Protein AF-A0A8J7X5K7-F1 (afdb_monomer_lite)

Foldseek 3Di:
DELVVLLVQDPQLLQCQLVGSTPSLVLLCVLVVNDQPVSDPCLVVVNPDHSVRSVVVSVPYFFDWQDDDPAWPKDQFPVDGQFIKIWGALDPDIDRHFFFQLCLVVQVVLQDPPKDGDSRQQWIWGCDPNWTWIAGSSRTIMIHRHNDPVSVVLVSVLVSLSRQQGGQFPSRDGLLRCLLDPDDTPVDPDPQQDPVNLVVVVPPPPLVQLLVCLVPVPDDPCLSVQSSVLSVCSNPPVGSSLSNSLSVLSVSLSVLVVVLVVVVPDDDPVVSVVLSVLLSVCLVDQLVVSVVVVVVVLVPDDDPSSSSSSSNSVSSNSNSSSSVSSVD

Radius of gyration: 21.06 Å; chains: 1; bounding box: 56×43×62 Å

Sequence (328 aa):
MDLCSAYQAMPQKDCGICGYQSCSTFLRNVIFNREPLEKCHWLKSGYSLDIASMQTLIQTIQPLPTKVKPTSLIEPCSTESGMVMAELYLAHREVEYGWLDPLVCDILPAWTEPVRCSKQLGIARIDFQQKEILLSVSGKTIIRHAESEEDITRTRELLSRIVEGAVICTCLSTRMECISEASSCQDSNPPAVTSEEKSCLDHLNLAGHICSFWDQPSHDFGSFSLKKQAMNFIVSHKGGLVLLSLAQHLSLLEAAVKDLCEHTSLREVSLKKEIADFIATALTRNADAAYHDLCSFLLQEQPSFYRELYSVIFRIQKISTLRERCRG

pLDDT: mean 83.5, std 11.07, range [46.78, 97.38]

Structure (mmCIF, N/CA/C/O backbone):
data_AF-A0A8J7X5K7-F1
#
_entry.id   AF-A0A8J7X5K7-F1
#
loop_
_atom_site.group_PDB
_atom_site.id
_atom_site.type_symbol
_atom_site.label_atom_id
_atom_site.label_alt_id
_atom_site.label_comp_id
_atom_site.label_asym_id
_atom_site.label_entity_id
_atom_site.label_seq_id
_atom_site.pdbx_PDB_ins_code
_atom_site.Cartn_x
_atom_site.Cartn_y
_atom_site.Cartn_z
_atom_site.occupancy
_atom_site.B_iso_or_equiv
_atom_site.auth_seq_id
_atom_site.auth_comp_id
_atom_site.auth_asym_id
_atom_site.auth_atom_id
_atom_site.pdbx_PDB_model_num
ATOM 1 N N . MET A 1 1 ? -10.175 -18.457 -5.221 1.00 66.75 1 MET A N 1
ATOM 2 C CA . MET A 1 1 ? -8.788 -18.109 -4.845 1.00 66.75 1 MET A CA 1
ATOM 3 C C . MET A 1 1 ? -8.779 -16.697 -4.274 1.00 66.75 1 MET A C 1
ATOM 5 O O . MET A 1 1 ? -9.690 -15.948 -4.610 1.00 66.75 1 MET A O 1
ATOM 9 N N . ASP A 1 2 ? -7.846 -16.345 -3.385 1.00 78.56 2 ASP A N 1
ATOM 10 C CA . ASP A 1 2 ? -7.778 -14.988 -2.821 1.00 78.56 2 ASP A CA 1
ATOM 11 C C . ASP A 1 2 ? -6.938 -14.027 -3.688 1.00 78.56 2 ASP A C 1
ATOM 13 O O . ASP A 1 2 ? -6.144 -14.440 -4.538 1.00 78.56 2 ASP A O 1
ATOM 17 N N . LEU A 1 3 ? -7.138 -12.721 -3.480 1.00 82.50 3 LEU A N 1
ATOM 18 C CA . LEU A 1 3 ? -6.415 -11.650 -4.175 1.00 82.50 3 LEU A CA 1
ATOM 19 C C . LEU A 1 3 ? -4.896 -11.724 -3.934 1.00 82.50 3 LEU A C 1
ATOM 21 O O . LEU A 1 3 ? -4.113 -11.369 -4.813 1.00 82.50 3 LEU A O 1
ATOM 25 N N . CYS A 1 4 ? -4.471 -12.199 -2.762 1.00 82.44 4 CYS A N 1
ATOM 26 C CA . CYS A 1 4 ? -3.059 -12.316 -2.408 1.00 82.44 4 CYS A CA 1
ATOM 27 C C . CYS A 1 4 ? -2.332 -13.369 -3.238 1.00 82.44 4 CYS A C 1
ATOM 29 O O . CYS A 1 4 ? -1.215 -13.115 -3.672 1.00 82.44 4 CYS A O 1
ATOM 31 N N . SER A 1 5 ? -2.968 -14.505 -3.508 1.00 84.75 5 SER A N 1
ATOM 32 C CA . SER A 1 5 ? -2.422 -15.563 -4.361 1.00 84.75 5 SER A CA 1
ATOM 33 C C . SER A 1 5 ? -2.215 -15.050 -5.788 1.00 84.75 5 SER A C 1
ATOM 35 O O . SER A 1 5 ? -1.178 -15.288 -6.403 1.00 84.75 5 SER A O 1
ATOM 37 N N . ALA A 1 6 ? -3.170 -14.267 -6.295 1.00 87.50 6 ALA A N 1
ATOM 38 C CA . ALA A 1 6 ? -3.039 -13.629 -7.598 1.00 87.50 6 ALA A CA 1
ATOM 39 C C . ALA A 1 6 ? -1.957 -12.543 -7.614 1.00 87.50 6 ALA A C 1
ATOM 41 O O . ALA A 1 6 ? -1.200 -12.436 -8.573 1.00 87.50 6 ALA A O 1
ATOM 42 N N . TYR A 1 7 ? -1.812 -11.778 -6.534 1.00 88.69 7 TYR A N 1
ATOM 43 C CA . TYR A 1 7 ? -0.697 -10.845 -6.398 1.00 88.69 7 TYR A CA 1
ATOM 44 C C . TYR A 1 7 ? 0.659 -11.564 -6.327 1.00 88.69 7 TYR A C 1
ATOM 46 O O . TYR A 1 7 ? 1.616 -11.109 -6.941 1.00 88.69 7 TYR A O 1
ATOM 54 N N . GLN A 1 8 ? 0.746 -12.714 -5.656 1.00 88.50 8 GLN A N 1
ATOM 55 C CA . GLN A 1 8 ? 1.970 -13.520 -5.617 1.00 88.50 8 GLN A CA 1
ATOM 56 C C . GLN A 1 8 ? 2.368 -14.056 -6.999 1.00 88.50 8 GLN A C 1
ATOM 58 O O . GLN A 1 8 ? 3.555 -14.198 -7.283 1.00 88.50 8 GLN A O 1
ATOM 63 N N . ALA A 1 9 ? 1.384 -14.309 -7.866 1.00 90.12 9 ALA A N 1
ATOM 64 C CA . ALA A 1 9 ? 1.598 -14.670 -9.264 1.00 90.12 9 ALA A CA 1
ATOM 65 C C . ALA A 1 9 ? 2.061 -13.489 -10.138 1.00 90.12 9 ALA A C 1
ATOM 67 O O . ALA A 1 9 ? 2.642 -13.707 -11.202 1.00 90.12 9 ALA A O 1
ATOM 68 N N . MET A 1 10 ? 1.834 -12.243 -9.705 1.00 92.00 10 MET A N 1
ATOM 69 C CA . MET A 1 10 ? 2.349 -11.068 -10.402 1.00 92.00 10 MET A CA 1
ATOM 70 C C . MET A 1 10 ? 3.878 -10.973 -10.271 1.00 92.00 10 MET A C 1
ATOM 72 O O . MET A 1 10 ? 4.463 -11.505 -9.329 1.00 92.00 10 MET A O 1
ATOM 76 N N . PRO A 1 11 ? 4.543 -10.207 -11.155 1.00 91.00 11 PRO A N 1
ATOM 77 C CA . PRO A 1 11 ? 5.985 -9.985 -11.075 1.00 91.00 11 PRO A CA 1
ATOM 78 C C . PRO A 1 11 ? 6.486 -9.358 -9.772 1.00 91.00 11 PRO A C 1
ATOM 80 O O . PRO A 1 11 ? 7.668 -9.474 -9.480 1.00 91.00 11 PRO A O 1
ATOM 83 N N . GLN A 1 12 ? 5.615 -8.669 -9.021 1.00 91.62 12 GLN A N 1
ATOM 84 C CA . GLN A 1 12 ? 5.954 -7.976 -7.766 1.00 91.62 12 GLN A CA 1
ATOM 85 C C . GLN A 1 12 ? 7.118 -6.978 -7.907 1.00 91.62 12 GLN A C 1
ATOM 87 O O . GLN A 1 12 ? 7.826 -6.678 -6.955 1.00 91.62 12 GLN A O 1
ATOM 92 N N . LYS A 1 13 ? 7.304 -6.444 -9.118 1.00 89.56 13 LYS A N 1
ATOM 93 C CA . LYS A 1 13 ? 8.357 -5.471 -9.434 1.00 89.56 13 LYS A CA 1
ATOM 94 C C . LYS A 1 13 ? 7.963 -4.036 -9.118 1.00 89.56 13 LYS A C 1
ATOM 96 O O . LYS A 1 13 ? 8.824 -3.171 -9.050 1.00 89.56 13 LYS A O 1
ATOM 101 N N . ASP A 1 14 ? 6.656 -3.768 -9.050 1.00 91.62 14 ASP A N 1
ATOM 102 C CA . ASP A 1 14 ? 6.083 -2.433 -8.870 1.00 91.62 14 ASP A CA 1
ATOM 103 C C . ASP A 1 14 ? 6.760 -1.367 -9.769 1.00 91.62 14 ASP A C 1
ATOM 105 O O . ASP A 1 14 ? 7.011 -0.237 -9.381 1.00 91.62 14 ASP A O 1
ATOM 109 N N . CYS A 1 15 ? 7.102 -1.724 -11.007 1.00 89.81 15 CYS A N 1
ATOM 110 C CA . CYS A 1 15 ? 8.009 -0.922 -11.838 1.00 89.81 15 CYS A CA 1
ATOM 111 C C . CYS A 1 15 ? 7.404 0.353 -12.451 1.00 89.81 15 CYS A C 1
ATOM 113 O O . CYS A 1 15 ? 8.117 1.106 -13.100 1.00 89.81 15 CYS A O 1
ATOM 115 N N . GLY A 1 16 ? 6.092 0.584 -12.355 1.00 89.19 16 GLY A N 1
ATOM 116 C CA . GLY A 1 16 ? 5.458 1.754 -12.978 1.00 89.19 16 GLY A CA 1
ATOM 117 C C . GLY A 1 16 ? 5.245 1.682 -14.497 1.00 89.19 16 GLY A C 1
ATOM 118 O O . GLY A 1 16 ? 4.504 2.502 -15.032 1.00 89.19 16 GLY A O 1
ATOM 119 N N . ILE A 1 17 ? 5.838 0.713 -15.212 1.00 88.56 17 ILE A N 1
ATOM 120 C CA . ILE A 1 17 ? 5.819 0.645 -16.695 1.00 88.56 17 ILE A CA 1
ATOM 121 C C . ILE A 1 17 ? 4.392 0.567 -17.257 1.00 88.56 17 ILE A C 1
ATOM 123 O O . ILE A 1 17 ? 4.086 1.143 -18.295 1.00 88.56 17 ILE A O 1
ATOM 127 N N . CYS A 1 18 ? 3.493 -0.133 -16.564 1.00 89.88 18 CYS A N 1
ATOM 128 C CA . CYS A 1 18 ? 2.091 -0.265 -16.973 1.00 89.88 18 CYS A CA 1
ATOM 129 C C . CYS A 1 18 ? 1.222 0.958 -16.618 1.00 89.88 18 CYS A C 1
ATOM 131 O O . CYS A 1 18 ? 0.007 0.910 -16.802 1.00 89.88 18 CYS A O 1
ATOM 133 N N . GLY A 1 19 ? 1.821 2.038 -16.103 1.00 89.50 19 GLY A N 1
ATOM 134 C CA . GLY A 1 19 ? 1.124 3.246 -15.659 1.00 89.50 19 GLY A CA 1
ATOM 135 C C . GLY A 1 19 ? 0.600 3.192 -14.221 1.00 89.50 19 GLY A C 1
ATOM 136 O O . GLY A 1 19 ? -0.021 4.150 -13.778 1.00 89.50 19 GLY A O 1
ATOM 137 N N . TYR A 1 20 ? 0.861 2.110 -13.482 1.00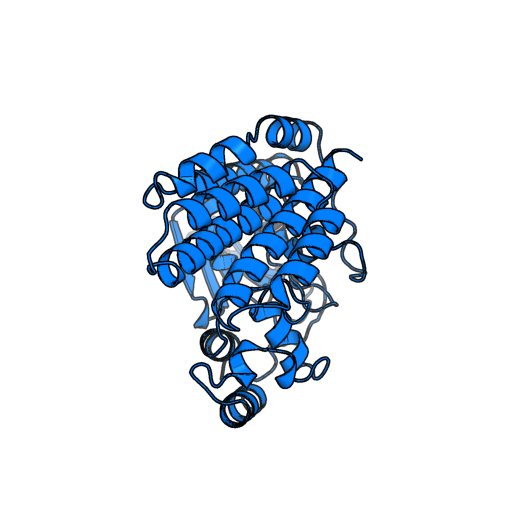 92.56 20 TYR A N 1
ATOM 138 C CA . TYR A 1 20 ? 0.426 1.930 -12.093 1.00 92.56 20 TYR A CA 1
ATOM 139 C C . TYR A 1 20 ? 1.606 1.833 -11.136 1.00 92.56 20 TYR A C 1
ATOM 141 O O . TYR A 1 20 ? 2.607 1.186 -11.441 1.00 92.56 20 TYR A O 1
ATOM 149 N N . GLN A 1 21 ? 1.465 2.421 -9.948 1.00 91.06 21 GLN A N 1
ATOM 150 C CA . GLN A 1 21 ? 2.528 2.448 -8.938 1.00 91.06 21 GLN A CA 1
ATOM 151 C C . GLN A 1 21 ? 2.887 1.099 -8.333 1.00 91.06 21 GLN A C 1
ATOM 153 O O . GLN A 1 21 ? 4.005 0.947 -7.844 1.00 91.06 21 GLN A O 1
ATOM 158 N N . SER A 1 22 ? 1.963 0.148 -8.352 1.00 92.50 22 SER A N 1
ATOM 159 C CA . SER A 1 22 ? 2.180 -1.194 -7.834 1.00 92.50 22 SER A CA 1
ATOM 160 C C . SER A 1 22 ? 1.490 -2.235 -8.703 1.00 92.50 22 SER A C 1
ATOM 162 O O . SER A 1 22 ? 0.481 -1.983 -9.376 1.00 92.50 22 SER A O 1
ATOM 164 N N . CYS A 1 23 ? 2.033 -3.446 -8.666 1.00 93.50 23 CYS A N 1
ATOM 165 C CA . CYS A 1 23 ? 1.433 -4.625 -9.257 1.00 93.50 23 CYS A CA 1
ATOM 166 C C . CYS A 1 23 ? 0.085 -4.954 -8.602 1.00 93.50 23 CYS A C 1
ATOM 168 O O . CYS A 1 23 ? -0.778 -5.487 -9.295 1.00 93.50 23 CYS A O 1
ATOM 170 N N . SER A 1 24 ? -0.132 -4.622 -7.320 1.00 92.56 24 SER A N 1
ATOM 171 C CA . SER A 1 24 ? -1.415 -4.854 -6.640 1.00 92.56 24 SER A CA 1
ATOM 172 C C . SER A 1 24 ? -2.505 -3.936 -7.192 1.00 92.56 24 SER A C 1
ATOM 174 O O . SER A 1 24 ? -3.595 -4.406 -7.522 1.00 92.56 24 SER A O 1
ATOM 176 N N . THR A 1 25 ? -2.201 -2.653 -7.391 1.00 94.12 25 THR A N 1
ATOM 177 C CA . THR A 1 25 ? -3.121 -1.696 -8.015 1.00 94.12 25 THR A CA 1
ATOM 178 C C . THR A 1 25 ? -3.411 -2.048 -9.471 1.00 94.12 25 THR A C 1
ATOM 180 O O . THR A 1 25 ? -4.576 -2.032 -9.879 1.00 94.12 25 THR A O 1
ATOM 183 N N . PHE A 1 26 ? -2.396 -2.421 -10.254 1.00 94.94 26 PHE A N 1
ATOM 184 C CA . PHE A 1 26 ? -2.627 -2.891 -11.622 1.00 94.94 26 PHE A CA 1
ATOM 185 C C . PHE A 1 26 ? -3.505 -4.150 -11.643 1.00 94.94 26 PHE A C 1
ATOM 187 O O . PHE A 1 26 ? -4.498 -4.185 -12.365 1.00 94.94 26 PHE A O 1
ATOM 194 N N . LEU A 1 27 ? -3.206 -5.149 -10.805 1.00 94.06 27 LEU A N 1
ATOM 195 C CA . LEU A 1 27 ? -3.987 -6.383 -10.715 1.00 94.06 27 LEU A CA 1
ATOM 196 C C . LEU A 1 27 ? -5.454 -6.107 -10.367 1.00 94.06 27 LEU A C 1
ATOM 198 O O . LEU A 1 27 ? -6.339 -6.677 -10.999 1.00 94.06 27 LEU A O 1
ATOM 202 N N . ARG A 1 28 ? -5.731 -5.203 -9.418 1.00 93.56 28 ARG A N 1
ATOM 203 C CA . ARG A 1 28 ? -7.108 -4.770 -9.133 1.00 93.56 28 ARG A CA 1
ATOM 204 C C . ARG A 1 28 ? -7.775 -4.197 -10.381 1.00 93.56 28 ARG A C 1
ATOM 206 O O . ARG A 1 28 ? -8.886 -4.598 -10.706 1.00 93.56 28 ARG A O 1
ATOM 213 N N . ASN A 1 29 ? -7.104 -3.311 -11.114 1.00 94.50 29 ASN A N 1
ATOM 214 C CA . ASN A 1 29 ? -7.664 -2.757 -12.350 1.00 94.50 29 ASN A CA 1
ATOM 215 C C . ASN A 1 29 ? -7.961 -3.842 -13.400 1.00 94.50 29 ASN A C 1
ATOM 217 O O . ASN A 1 29 ? -8.988 -3.751 -14.069 1.00 94.50 29 ASN A O 1
ATOM 221 N N . VAL A 1 30 ? -7.144 -4.895 -13.493 1.00 94.69 30 VAL A N 1
ATOM 222 C CA . VAL A 1 30 ? -7.430 -6.046 -14.367 1.00 94.69 30 VAL A CA 1
ATOM 223 C C . VAL A 1 30 ? -8.635 -6.854 -13.870 1.00 94.69 30 VAL A C 1
ATOM 225 O O . VAL A 1 30 ? -9.531 -7.144 -14.655 1.00 94.69 30 VAL A O 1
ATOM 228 N N . ILE A 1 31 ? -8.705 -7.179 -12.573 1.00 93.31 31 ILE A N 1
ATOM 229 C CA . ILE A 1 31 ? -9.818 -7.948 -11.976 1.00 93.31 31 ILE A CA 1
ATOM 230 C C . ILE A 1 31 ? -11.167 -7.259 -12.217 1.00 93.31 31 ILE A C 1
ATOM 232 O O . ILE A 1 31 ? -12.158 -7.919 -12.518 1.00 93.31 31 ILE A O 1
ATOM 236 N N . PHE A 1 32 ? -11.199 -5.928 -12.132 1.00 91.81 32 PHE A N 1
ATOM 237 C CA . PHE A 1 32 ? -12.400 -5.126 -12.382 1.00 91.81 32 PHE A CA 1
ATOM 238 C C . PHE A 1 32 ? -12.573 -4.714 -13.852 1.00 91.81 32 PHE A C 1
ATOM 240 O O . PHE A 1 32 ? -13.330 -3.787 -14.136 1.00 91.81 32 PHE A O 1
ATOM 247 N N . ASN A 1 33 ? -11.888 -5.386 -14.785 1.00 93.69 33 ASN A N 1
ATOM 248 C CA . ASN A 1 33 ? -11.983 -5.170 -16.233 1.00 93.69 33 ASN A CA 1
ATOM 249 C C . ASN A 1 33 ? -11.755 -3.708 -16.673 1.00 93.69 33 ASN A C 1
ATOM 251 O O . ASN A 1 33 ? -12.320 -3.261 -17.670 1.00 93.69 33 ASN A O 1
ATOM 255 N N . ARG A 1 34 ? -10.942 -2.945 -15.931 1.00 93.81 34 ARG A N 1
ATOM 256 C CA . ARG A 1 34 ? -10.556 -1.568 -16.291 1.00 93.81 34 ARG A CA 1
ATOM 257 C C . ARG A 1 34 ? -9.334 -1.528 -17.197 1.00 93.81 34 ARG A C 1
ATOM 259 O O . ARG A 1 34 ? -9.150 -0.558 -17.921 1.00 93.81 34 ARG A O 1
ATOM 266 N N . GLU A 1 35 ? -8.509 -2.570 -17.159 1.00 95.25 35 GLU A N 1
ATOM 267 C CA . GLU A 1 35 ? -7.291 -2.672 -17.955 1.00 95.25 35 GLU A CA 1
ATOM 268 C C . GLU A 1 35 ? -7.039 -4.103 -18.438 1.00 95.25 35 GLU A C 1
ATOM 270 O O . GLU A 1 35 ? -7.344 -5.058 -17.718 1.00 95.25 35 GLU A O 1
ATOM 275 N N . PRO A 1 36 ? -6.425 -4.270 -19.620 1.00 95.62 36 PRO A N 1
ATOM 276 C CA . PRO A 1 36 ? -5.982 -5.567 -20.106 1.00 95.62 36 PRO A CA 1
ATOM 277 C C . PRO A 1 36 ? -4.699 -6.023 -19.393 1.00 95.62 36 PRO A C 1
ATOM 279 O O . PRO A 1 36 ? -3.783 -5.229 -19.143 1.00 95.62 36 PRO A O 1
ATOM 282 N N . LEU A 1 37 ? -4.586 -7.327 -19.122 1.00 94.44 37 LEU A N 1
ATOM 283 C CA . LEU A 1 37 ? -3.405 -7.924 -18.482 1.00 94.44 37 LEU A CA 1
ATOM 284 C C . LEU A 1 37 ? -2.133 -7.730 -19.333 1.00 94.44 37 LEU A C 1
ATOM 286 O O . LEU A 1 37 ? -1.028 -7.559 -18.813 1.00 94.44 37 LEU A O 1
ATOM 290 N N . GLU A 1 38 ? -2.312 -7.657 -20.650 1.00 92.94 38 GLU A N 1
ATOM 291 C CA . GLU A 1 38 ? -1.314 -7.384 -21.681 1.00 92.94 38 GLU A CA 1
ATOM 292 C C . GLU A 1 38 ? -0.590 -6.046 -21.467 1.00 92.94 38 GLU A C 1
ATOM 294 O O . GLU A 1 38 ? 0.495 -5.837 -22.014 1.00 92.94 38 GLU A O 1
ATOM 299 N N . LYS A 1 39 ? -1.141 -5.111 -20.686 1.00 92.75 39 LYS A N 1
ATOM 300 C CA . LYS A 1 39 ? -0.446 -3.858 -20.359 1.00 92.75 39 LYS A CA 1
ATOM 301 C C . LYS A 1 39 ? 0.809 -4.099 -19.509 1.00 92.75 39 LYS A C 1
ATOM 303 O O . LYS A 1 39 ? 1.730 -3.284 -19.530 1.00 92.75 39 LYS A O 1
ATOM 308 N N . CYS A 1 40 ? 0.897 -5.230 -18.802 1.00 91.56 40 CYS A N 1
ATOM 309 C CA . CYS A 1 40 ? 2.099 -5.608 -18.069 1.00 91.56 40 CYS A CA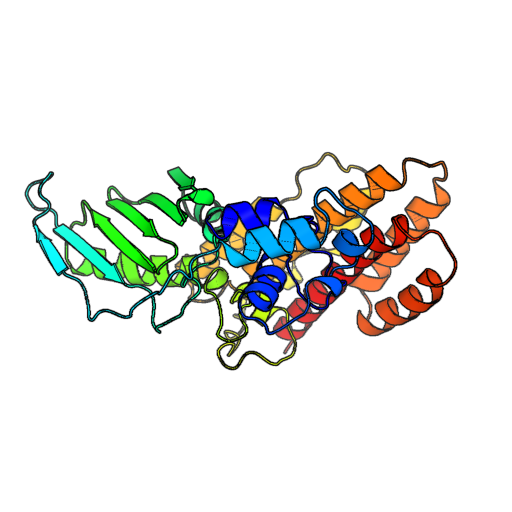 1
ATOM 310 C C . CYS A 1 40 ? 3.185 -6.152 -19.007 1.00 91.56 40 CYS A C 1
ATOM 312 O O . CYS A 1 40 ? 3.079 -7.250 -19.557 1.00 91.56 40 CYS A O 1
ATOM 314 N N . HIS A 1 41 ? 4.281 -5.405 -19.135 1.00 87.94 41 HIS A N 1
ATOM 315 C CA . HIS A 1 41 ? 5.412 -5.800 -19.975 1.00 87.94 41 HIS A CA 1
ATOM 316 C C . HIS A 1 41 ? 6.096 -7.099 -19.501 1.00 87.94 41 HIS A C 1
ATOM 318 O O . HIS A 1 41 ? 6.518 -7.915 -20.318 1.00 87.94 41 HIS A O 1
ATOM 324 N N . TRP A 1 42 ? 6.159 -7.331 -18.187 1.00 87.75 42 TRP A N 1
ATOM 325 C CA . TRP A 1 42 ? 6.773 -8.530 -17.609 1.00 87.75 42 TRP A CA 1
ATOM 326 C C . TRP A 1 42 ? 6.016 -9.814 -17.972 1.00 87.75 42 TRP A C 1
ATOM 328 O O . TRP A 1 42 ? 6.639 -10.785 -18.402 1.00 87.75 42 TRP A O 1
ATOM 338 N N . LEU A 1 43 ? 4.682 -9.798 -17.894 1.00 88.06 43 LEU A N 1
ATOM 339 C CA . LEU A 1 43 ? 3.853 -10.949 -18.267 1.00 88.06 43 LEU A CA 1
ATOM 340 C C . LEU A 1 43 ? 3.936 -11.243 -19.770 1.00 88.06 43 LEU A C 1
ATOM 342 O O . LEU A 1 43 ? 4.076 -12.397 -20.165 1.00 88.06 43 LEU A O 1
ATOM 346 N N . LYS A 1 44 ? 3.965 -10.201 -20.616 1.00 83.38 44 LYS A N 1
ATOM 347 C CA . LYS A 1 44 ? 4.203 -10.351 -22.064 1.00 83.38 44 LYS A CA 1
ATOM 348 C C . LYS A 1 44 ? 5.531 -11.033 -22.389 1.00 83.38 44 LYS A C 1
ATOM 350 O O . LYS A 1 44 ? 5.616 -11.753 -23.376 1.00 83.38 44 LYS A O 1
ATOM 355 N N . SER A 1 45 ? 6.560 -10.803 -21.576 1.00 79.12 45 SER A N 1
ATOM 356 C CA . SER A 1 45 ? 7.880 -11.406 -21.775 1.00 79.12 45 SER A CA 1
ATOM 357 C C . SER A 1 45 ? 8.015 -12.843 -21.255 1.00 79.12 45 SER A C 1
ATOM 359 O O . SER A 1 45 ? 9.117 -13.380 -21.297 1.00 79.12 45 SER A O 1
ATOM 361 N N . GLY A 1 46 ? 6.929 -13.463 -20.771 1.00 74.81 46 GLY A N 1
ATOM 362 C CA . GLY A 1 46 ? 6.940 -14.843 -20.271 1.00 74.81 46 GLY A CA 1
ATOM 363 C C . GLY A 1 46 ? 7.440 -14.989 -18.830 1.00 74.81 46 GLY A C 1
ATOM 364 O O . GLY A 1 46 ? 8.033 -16.007 -18.486 1.00 74.81 46 GLY A O 1
ATOM 365 N N . TYR A 1 47 ? 7.242 -13.973 -17.985 1.00 74.25 47 TYR A N 1
ATOM 366 C CA . TYR A 1 47 ? 7.605 -14.049 -16.568 1.00 74.25 47 TYR A CA 1
ATOM 367 C C . TYR A 1 47 ? 6.685 -15.014 -15.804 1.00 74.25 47 TYR A C 1
ATOM 369 O O . TYR A 1 47 ? 5.495 -14.739 -15.738 1.00 74.25 47 TYR A O 1
ATOM 377 N N . SER A 1 48 ? 7.264 -16.073 -15.213 1.00 73.31 48 SER A N 1
ATOM 378 C CA . SER A 1 48 ? 6.697 -17.101 -14.303 1.00 73.31 48 SER A CA 1
ATOM 379 C C . SER A 1 48 ? 5.391 -17.801 -14.722 1.00 73.31 48 SER A C 1
ATOM 381 O O . SER A 1 48 ? 5.357 -19.028 -14.780 1.00 73.31 48 SER A O 1
ATOM 383 N N . LEU A 1 49 ? 4.332 -17.047 -15.001 1.00 80.75 49 LEU A N 1
ATOM 384 C CA . LEU A 1 49 ? 3.020 -17.485 -15.462 1.00 80.75 49 LEU A CA 1
ATOM 385 C C . LEU A 1 49 ? 2.671 -16.731 -16.743 1.00 80.75 49 LEU A C 1
ATOM 387 O O . LEU A 1 49 ? 2.757 -15.504 -16.811 1.00 80.75 49 LEU A O 1
ATOM 391 N N . ASP A 1 50 ? 2.245 -17.465 -17.767 1.00 83.50 50 ASP A N 1
ATOM 392 C CA . ASP A 1 50 ? 1.740 -16.830 -18.975 1.00 83.50 50 ASP A CA 1
ATOM 393 C C . ASP A 1 50 ? 0.404 -16.102 -18.722 1.00 83.50 50 ASP A C 1
ATOM 395 O O . ASP A 1 50 ? -0.284 -16.280 -17.710 1.00 83.50 50 ASP A O 1
ATOM 399 N N . ILE A 1 51 ? 0.038 -15.243 -19.674 1.00 88.06 51 ILE A N 1
ATOM 400 C CA . ILE A 1 51 ? -1.185 -14.433 -19.616 1.00 88.06 51 ILE A CA 1
ATOM 401 C C . ILE A 1 51 ? -2.434 -15.316 -19.468 1.00 88.06 51 ILE A C 1
ATOM 403 O O . ILE A 1 51 ? -3.338 -14.953 -18.718 1.00 88.06 51 ILE A O 1
ATOM 407 N N . ALA A 1 52 ? -2.477 -16.481 -20.122 1.00 88.50 52 ALA A N 1
ATOM 408 C CA . ALA A 1 52 ? -3.627 -17.386 -20.084 1.00 88.50 52 ALA A CA 1
ATOM 409 C C . ALA A 1 52 ? -3.832 -18.012 -18.692 1.00 88.50 52 ALA A C 1
ATOM 411 O O . ALA A 1 52 ? -4.953 -18.057 -18.171 1.00 88.50 52 ALA A O 1
ATOM 412 N N . SER A 1 53 ? -2.744 -18.443 -18.053 1.00 90.19 53 SER A N 1
ATOM 413 C CA . SER A 1 53 ? -2.760 -18.983 -16.692 1.00 90.19 53 SER A CA 1
ATOM 414 C C . SER A 1 53 ? -3.199 -17.916 -15.696 1.00 90.19 53 SER A C 1
ATOM 416 O O . SER A 1 53 ? -4.046 -18.169 -14.838 1.00 90.19 53 SER A O 1
ATOM 418 N N . MET A 1 54 ? -2.689 -16.693 -15.851 1.00 90.56 54 MET A N 1
ATOM 419 C CA . MET A 1 54 ? -3.054 -15.571 -14.991 1.00 90.56 54 MET A CA 1
ATOM 420 C C . MET A 1 54 ? -4.510 -15.117 -15.200 1.00 90.56 54 MET A C 1
ATOM 422 O O . MET A 1 54 ? -5.200 -14.808 -14.231 1.00 90.56 54 MET A O 1
ATOM 426 N N . GLN A 1 55 ? -5.025 -15.140 -16.432 1.00 92.44 55 GLN A N 1
ATOM 427 C CA . GLN A 1 55 ? -6.445 -14.890 -16.713 1.00 92.44 55 GLN A CA 1
ATOM 428 C C . GLN A 1 55 ? -7.345 -15.930 -16.036 1.00 92.44 55 GLN A C 1
ATOM 430 O O . GLN A 1 55 ? -8.329 -15.562 -15.396 1.00 92.44 55 GLN A O 1
ATOM 435 N N . THR A 1 56 ? -6.978 -17.212 -16.113 1.00 92.81 56 THR A N 1
ATOM 436 C CA . THR A 1 56 ? -7.695 -18.291 -15.414 1.00 92.81 56 THR A CA 1
ATOM 437 C C . THR A 1 56 ? -7.691 -18.054 -13.903 1.00 92.81 56 THR A C 1
ATOM 439 O O . THR A 1 56 ? -8.721 -18.188 -13.243 1.00 92.81 56 THR A O 1
ATOM 442 N N . LEU A 1 57 ? -6.548 -17.628 -13.357 1.00 91.31 57 LEU A N 1
ATOM 443 C CA . LEU A 1 57 ? -6.401 -17.273 -11.948 1.00 91.31 57 LEU A CA 1
ATOM 444 C C . LEU A 1 57 ? -7.373 -16.163 -11.542 1.00 91.31 57 LEU A C 1
ATOM 446 O O . LEU A 1 57 ? -8.130 -16.327 -10.584 1.00 91.31 57 LEU A O 1
ATOM 450 N N . ILE A 1 58 ? -7.382 -15.070 -12.308 1.00 91.81 58 ILE A N 1
ATOM 451 C CA . ILE A 1 58 ? -8.216 -13.885 -12.087 1.00 91.81 58 ILE A CA 1
ATOM 452 C C . ILE A 1 58 ? -9.703 -14.242 -12.109 1.00 91.81 58 ILE A C 1
ATOM 454 O O . ILE A 1 58 ? -10.442 -13.807 -11.230 1.00 91.81 58 ILE A O 1
ATOM 458 N N . GLN A 1 59 ? -10.133 -15.098 -13.038 1.00 91.56 59 GLN A N 1
ATOM 459 C CA . GLN A 1 59 ? -11.523 -15.565 -13.122 1.00 91.56 59 GLN A CA 1
ATOM 460 C C . GLN A 1 59 ? -11.974 -16.359 -11.885 1.00 91.56 59 GLN A C 1
ATOM 462 O O . GLN A 1 59 ? -13.171 -16.464 -11.623 1.00 91.56 59 GLN A O 1
ATOM 467 N N . THR A 1 60 ? -11.038 -16.909 -11.103 1.00 91.62 60 THR A N 1
ATOM 468 C CA . THR A 1 60 ? -11.348 -17.650 -9.866 1.00 91.62 60 THR A CA 1
ATOM 469 C C . THR A 1 60 ? -11.366 -16.774 -8.609 1.00 91.62 60 THR A C 1
ATOM 471 O O . THR A 1 60 ? -11.661 -17.275 -7.511 1.00 91.62 60 THR A O 1
ATOM 474 N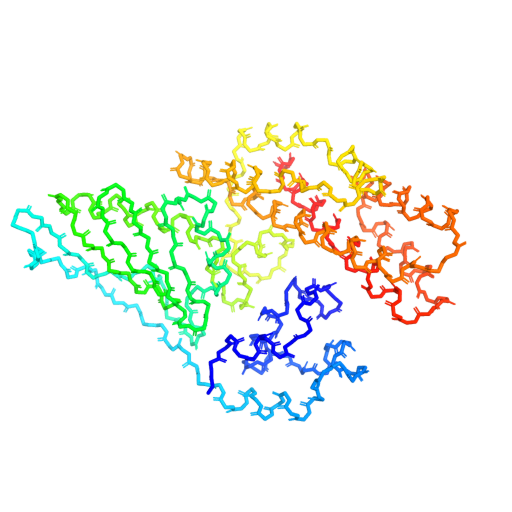 N . ILE A 1 61 ? -11.010 -15.491 -8.730 1.00 89.56 61 ILE A N 1
ATOM 475 C CA . ILE A 1 61 ? -11.009 -14.546 -7.613 1.00 89.56 61 ILE A CA 1
ATOM 476 C C . ILE A 1 61 ? -12.449 -14.139 -7.339 1.00 89.56 61 ILE A C 1
ATOM 478 O O . ILE A 1 61 ? -13.142 -13.606 -8.200 1.00 89.56 61 ILE A O 1
ATOM 482 N N . GLN A 1 62 ? -12.894 -14.392 -6.114 1.00 85.12 62 GLN A N 1
ATOM 483 C CA . GLN A 1 62 ? -14.173 -13.880 -5.649 1.00 85.12 62 GLN A CA 1
ATOM 484 C C . GLN A 1 62 ? -13.960 -12.456 -5.125 1.00 85.12 62 GLN A C 1
ATOM 486 O O . GLN A 1 62 ? -13.049 -12.258 -4.312 1.00 85.12 62 GLN A O 1
ATOM 491 N N . PRO A 1 63 ? -14.770 -11.474 -5.560 1.00 82.25 63 PRO A N 1
ATOM 492 C CA . PRO A 1 63 ? -14.789 -10.154 -4.950 1.00 82.25 63 PRO A CA 1
ATOM 493 C C . PRO A 1 63 ? -14.954 -10.274 -3.433 1.00 82.25 63 PRO A C 1
ATOM 495 O O . PRO A 1 63 ? -15.663 -11.157 -2.941 1.00 82.25 63 PRO A O 1
ATOM 498 N N . LEU A 1 64 ? -14.305 -9.385 -2.686 1.00 86.38 64 LEU A N 1
ATOM 499 C CA . LEU A 1 64 ? -14.443 -9.308 -1.238 1.00 86.38 64 LEU A CA 1
ATOM 500 C C . LEU A 1 64 ? -15.321 -8.098 -0.904 1.00 86.38 64 LEU A C 1
ATOM 502 O O . LEU A 1 64 ? -14.791 -7.002 -0.702 1.00 86.38 64 LEU A O 1
ATOM 506 N N . PRO A 1 65 ? -16.658 -8.257 -0.874 1.00 87.31 65 PRO A N 1
ATOM 507 C CA . PRO A 1 65 ? -17.548 -7.145 -0.612 1.00 87.31 65 PRO A CA 1
ATOM 508 C C . PRO A 1 65 ? -17.362 -6.653 0.823 1.00 87.31 65 PRO A C 1
ATOM 510 O O . PRO A 1 65 ? -17.632 -7.361 1.796 1.00 87.31 65 PRO A O 1
ATOM 513 N N . THR A 1 66 ? -16.940 -5.406 0.950 1.00 89.69 66 THR A N 1
ATOM 514 C CA . THR A 1 66 ? -16.998 -4.657 2.193 1.00 89.69 66 THR A CA 1
ATOM 515 C C . THR A 1 66 ? -18.351 -3.973 2.275 1.00 89.69 66 THR A C 1
ATOM 517 O O . THR A 1 66 ? -18.706 -3.191 1.395 1.00 89.69 66 THR A O 1
ATOM 520 N N . LYS A 1 67 ? -19.084 -4.235 3.357 1.00 87.25 67 LYS A N 1
ATOM 521 C CA . LYS A 1 67 ? -20.324 -3.526 3.684 1.00 87.25 67 LYS A CA 1
ATOM 522 C C . LYS A 1 67 ? -20.061 -2.505 4.776 1.00 87.25 67 LYS A C 1
ATOM 524 O O . LYS A 1 67 ? -19.335 -2.801 5.729 1.00 87.25 67 LYS A O 1
ATOM 529 N N . VAL A 1 68 ? -20.692 -1.343 4.673 1.00 85.81 68 VAL A N 1
ATOM 530 C CA . VAL A 1 68 ? -20.709 -0.375 5.770 1.00 85.81 68 VAL A CA 1
ATOM 531 C C . VAL A 1 68 ? -21.797 -0.819 6.727 1.00 85.81 68 VAL A C 1
ATOM 533 O O . VAL A 1 68 ? -22.958 -0.946 6.344 1.00 85.81 68 VAL A O 1
ATOM 536 N N . LYS A 1 69 ? -21.430 -1.076 7.980 1.00 84.19 69 LYS A N 1
ATOM 537 C CA . LYS A 1 69 ? -22.409 -1.332 9.034 1.00 84.19 69 LYS A CA 1
ATOM 538 C C . LYS A 1 69 ? -22.412 -0.167 10.021 1.00 84.19 69 LYS A C 1
ATOM 540 O O . LYS A 1 69 ? -21.330 0.316 10.363 1.00 84.19 69 LYS A O 1
ATOM 545 N N . PRO A 1 70 ? -23.596 0.292 10.468 1.00 71.31 70 PRO A N 1
ATOM 546 C CA . PRO A 1 70 ? -23.684 1.273 11.540 1.00 71.31 70 PRO A CA 1
ATOM 547 C C . PRO A 1 70 ? -23.018 0.747 12.825 1.00 71.31 70 PRO A C 1
ATOM 549 O O . PRO A 1 70 ? -22.857 -0.457 13.016 1.00 71.31 70 PRO A O 1
ATOM 552 N N . THR A 1 71 ? -22.576 1.697 13.645 1.00 65.25 71 THR A N 1
ATOM 553 C CA . THR A 1 71 ? -21.570 1.622 14.715 1.00 65.25 71 THR A CA 1
ATOM 554 C C . THR A 1 71 ? -21.684 0.440 15.695 1.00 65.25 71 THR A C 1
ATOM 556 O O . THR A 1 71 ? -22.768 0.097 16.148 1.00 65.25 71 THR A O 1
ATOM 559 N N . SER A 1 72 ? -20.509 -0.104 16.042 1.00 68.06 72 SER A N 1
ATOM 560 C CA . SER A 1 72 ? -20.097 -0.722 17.317 1.00 68.06 72 SER A CA 1
ATOM 561 C C . SER A 1 72 ? -21.130 -1.509 18.126 1.00 68.06 72 SER A C 1
ATOM 563 O O . SER A 1 72 ? -21.825 -0.940 18.964 1.00 68.06 72 SER A O 1
ATOM 565 N N . LEU A 1 73 ? -21.125 -2.838 17.993 1.00 83.88 73 LEU A N 1
ATOM 566 C CA . LEU A 1 73 ? -21.642 -3.691 19.066 1.00 83.88 73 LEU A CA 1
ATOM 567 C C . LEU A 1 73 ? -20.605 -3.678 20.193 1.00 83.88 73 LEU A C 1
ATOM 569 O O . LEU A 1 73 ? -19.529 -4.251 20.018 1.00 83.88 73 LEU A O 1
ATOM 573 N N . ILE A 1 74 ? -20.902 -2.971 21.286 1.00 90.00 74 ILE A N 1
ATOM 574 C CA . ILE A 1 74 ? -20.074 -2.936 22.496 1.00 90.00 74 ILE A CA 1
ATOM 575 C C . ILE A 1 74 ? -20.711 -3.853 23.532 1.00 90.00 74 ILE A C 1
ATOM 577 O O . ILE A 1 74 ? -21.875 -3.683 23.890 1.00 90.00 74 ILE A O 1
ATOM 581 N N . GLU A 1 75 ? -19.941 -4.819 24.014 1.00 92.88 75 GLU A N 1
ATOM 582 C CA . GLU A 1 75 ? -20.386 -5.822 24.976 1.00 92.88 75 GLU A CA 1
ATOM 583 C C . GLU A 1 75 ? -19.355 -5.970 26.101 1.00 92.88 75 GLU A C 1
ATOM 585 O O . GLU A 1 75 ? -18.170 -5.681 25.902 1.00 92.88 75 GLU A O 1
ATOM 590 N N . PRO A 1 76 ? -19.761 -6.442 27.290 1.00 92.31 76 PRO A N 1
ATOM 591 C CA . PRO A 1 76 ? -18.810 -6.867 28.308 1.00 92.31 76 PRO A CA 1
ATOM 592 C C . PRO A 1 76 ? -17.836 -7.911 27.748 1.00 92.31 76 PRO A C 1
ATOM 594 O O . PRO A 1 76 ? -18.227 -8.824 27.018 1.00 92.31 76 PRO A O 1
ATOM 597 N N . CYS A 1 77 ? -16.556 -7.800 28.096 1.00 89.19 77 CYS A N 1
ATOM 598 C CA . CYS A 1 77 ? -15.548 -8.747 27.647 1.00 89.19 77 CYS A CA 1
ATOM 599 C C . CYS A 1 77 ? -15.783 -10.120 28.297 1.00 89.19 77 CYS A C 1
ATOM 601 O O . CYS A 1 77 ? -15.746 -10.265 29.516 1.00 89.19 77 CYS A O 1
ATOM 603 N N . SER A 1 78 ? -15.989 -11.153 27.479 1.00 88.88 78 SER A N 1
ATOM 604 C CA . SER A 1 78 ? -16.257 -12.518 27.963 1.00 88.88 78 SER A CA 1
ATOM 605 C C . SER A 1 78 ? -15.088 -13.152 28.723 1.00 88.88 78 SER A C 1
ATOM 607 O O . SER A 1 78 ? -15.300 -14.064 29.518 1.00 88.88 78 SER A O 1
ATOM 609 N N . THR A 1 79 ? -13.859 -12.693 28.481 1.00 89.94 79 THR A N 1
ATOM 610 C CA . THR A 1 79 ? -12.646 -13.272 29.077 1.00 89.94 79 THR A CA 1
ATOM 611 C C . THR A 1 79 ? -12.146 -12.521 30.306 1.00 89.94 79 THR A C 1
ATOM 613 O O . THR A 1 79 ? -11.340 -13.073 31.047 1.00 89.94 79 THR A O 1
ATOM 616 N N . GLU A 1 80 ? -12.575 -11.274 30.518 1.00 91.25 80 GLU A N 1
ATOM 617 C CA . GLU A 1 80 ? -12.045 -10.424 31.586 1.00 91.25 80 GLU A CA 1
ATOM 618 C C . GLU A 1 80 ? -13.130 -9.516 32.169 1.00 91.25 80 GLU A C 1
ATOM 620 O O . GLU A 1 80 ? -13.692 -8.659 31.487 1.00 91.25 80 GLU A O 1
ATOM 625 N N . SER A 1 81 ? -13.430 -9.722 33.452 1.00 89.88 81 SER A N 1
ATOM 626 C CA . SER A 1 81 ? -14.458 -8.962 34.162 1.00 89.88 81 SER A CA 1
ATOM 627 C C . SER A 1 81 ? -14.069 -7.489 34.277 1.00 89.88 81 SER A C 1
ATOM 629 O O . SER A 1 81 ? -12.965 -7.171 34.707 1.00 89.88 81 SER A O 1
ATOM 631 N N . GLY A 1 82 ? -15.007 -6.593 33.967 1.00 90.81 82 GLY A N 1
ATOM 632 C CA . GLY A 1 82 ? -14.807 -5.141 34.041 1.00 90.81 82 GLY A CA 1
ATOM 633 C C . GLY A 1 82 ? -14.257 -4.504 32.762 1.00 90.81 82 GLY A C 1
ATOM 634 O O . GLY A 1 82 ? -14.270 -3.283 32.667 1.00 90.81 82 GLY A O 1
ATOM 635 N N . MET A 1 83 ? -13.848 -5.303 31.774 1.00 94.94 83 MET A N 1
ATOM 636 C CA . MET A 1 83 ? -13.423 -4.823 30.456 1.00 94.94 83 MET A CA 1
ATOM 637 C C . MET A 1 83 ? -14.566 -4.897 29.439 1.00 94.94 83 MET A C 1
ATOM 639 O O . MET A 1 83 ? -15.549 -5.621 29.624 1.00 94.94 83 MET A O 1
ATOM 643 N N . VAL A 1 84 ? -14.408 -4.200 28.317 1.00 95.31 84 VAL A N 1
ATOM 644 C CA . VAL A 1 84 ? -15.349 -4.201 27.191 1.00 95.31 84 VAL A CA 1
ATOM 645 C C . VAL A 1 84 ? -14.701 -4.710 25.901 1.00 95.31 84 VAL A C 1
ATOM 647 O O . VAL A 1 84 ? -13.485 -4.639 25.696 1.00 95.31 84 VAL A O 1
ATOM 650 N N . MET A 1 85 ? -15.536 -5.265 25.029 1.00 95.69 85 MET A N 1
ATOM 651 C CA . MET A 1 85 ? -15.217 -5.690 23.670 1.00 95.69 85 MET A CA 1
ATOM 652 C C . MET A 1 85 ? -16.062 -4.881 22.689 1.00 95.69 85 MET A C 1
ATOM 654 O O . MET A 1 85 ? -17.220 -4.589 22.974 1.00 95.69 85 MET A O 1
ATOM 658 N N . ALA A 1 86 ? -15.511 -4.567 21.517 1.00 95.19 86 ALA A N 1
ATOM 659 C CA . ALA A 1 86 ? -16.271 -3.968 20.429 1.00 95.19 86 ALA A CA 1
ATOM 660 C C . ALA A 1 86 ? -16.014 -4.640 19.083 1.00 95.19 86 ALA A C 1
ATOM 662 O O . ALA A 1 86 ? -14.862 -4.845 18.695 1.00 95.19 86 ALA A O 1
ATOM 663 N N . GLU A 1 87 ? -17.087 -4.893 18.332 1.00 95.19 87 GLU A N 1
ATOM 664 C CA . GLU A 1 87 ? -17.023 -5.138 16.889 1.00 95.19 87 GLU A CA 1
ATOM 665 C C . GLU A 1 87 ? -17.322 -3.840 16.129 1.00 95.19 87 GLU A C 1
ATOM 667 O O . GLU A 1 87 ? -18.423 -3.299 16.202 1.00 95.19 87 GLU A O 1
ATOM 672 N N . LEU A 1 88 ? -16.346 -3.357 15.366 1.00 93.56 88 LEU A N 1
ATOM 673 C CA . LEU A 1 88 ? -16.352 -2.090 14.642 1.00 93.56 88 LEU A CA 1
ATOM 674 C C . LEU A 1 88 ? -16.151 -2.306 13.140 1.00 93.56 88 LEU A C 1
ATOM 676 O O . LEU A 1 88 ? -15.577 -3.303 12.706 1.00 93.56 88 LEU A O 1
ATOM 680 N N . TYR A 1 89 ? -16.547 -1.311 12.348 1.00 93.38 89 TYR A N 1
ATOM 681 C CA . TYR A 1 89 ? -16.259 -1.244 10.917 1.00 93.38 89 TYR A CA 1
ATOM 682 C C . TYR A 1 89 ? -15.586 0.102 10.622 1.00 93.38 89 TYR A C 1
ATOM 684 O O . TYR A 1 89 ? -16.167 1.164 10.847 1.00 93.38 89 TYR A O 1
ATOM 692 N N . LEU A 1 90 ? -14.330 0.057 10.172 1.00 92.38 90 LEU A N 1
ATOM 693 C CA . LEU A 1 90 ? -13.548 1.236 9.776 1.00 92.38 90 LEU A CA 1
ATOM 694 C C . LEU A 1 90 ? -13.892 1.711 8.360 1.00 92.38 90 LEU A C 1
ATOM 696 O O . LEU A 1 90 ? -13.664 2.870 8.019 1.00 92.38 90 LEU A O 1
ATOM 700 N N . ALA A 1 91 ? -14.448 0.818 7.542 1.00 91.50 91 ALA A N 1
ATOM 701 C CA . ALA A 1 91 ? -14.858 1.133 6.189 1.00 91.50 91 ALA A CA 1
ATOM 702 C C . ALA A 1 91 ? -15.951 2.207 6.180 1.00 91.50 91 ALA A C 1
ATOM 704 O O . ALA A 1 91 ? -17.027 2.031 6.747 1.00 91.50 91 ALA A O 1
ATOM 705 N N . HIS A 1 92 ? -15.672 3.314 5.495 1.00 89.19 92 HIS A N 1
ATOM 706 C CA . HIS A 1 92 ? -16.595 4.442 5.340 1.00 89.19 92 HIS A CA 1
ATOM 707 C C . HIS A 1 92 ? -17.445 4.351 4.062 1.00 89.19 92 HIS A C 1
ATOM 709 O O . HIS A 1 92 ? -18.262 5.229 3.800 1.00 89.19 92 HIS A O 1
ATOM 715 N N . ARG A 1 93 ? -17.231 3.316 3.244 1.00 90.31 93 ARG A N 1
ATOM 716 C CA . ARG A 1 93 ? -17.984 3.052 2.016 1.00 90.31 93 ARG A CA 1
ATOM 717 C C . ARG A 1 93 ? -18.012 1.567 1.691 1.00 90.31 93 ARG A C 1
ATOM 719 O O . ARG A 1 93 ? -17.136 0.812 2.117 1.00 90.31 93 ARG A O 1
ATOM 726 N N . GLU A 1 94 ? -19.005 1.183 0.903 1.00 91.00 94 GLU A N 1
ATOM 727 C CA . GLU A 1 94 ? -19.093 -0.161 0.352 1.00 91.00 94 GLU A CA 1
ATOM 728 C C . GLU A 1 94 ? -18.188 -0.285 -0.872 1.00 91.00 94 GLU A C 1
ATOM 730 O O . GLU A 1 94 ? -18.100 0.635 -1.687 1.00 91.00 94 GLU A O 1
ATOM 735 N N . VAL A 1 95 ? -17.480 -1.409 -0.975 1.00 90.38 95 VAL A N 1
ATOM 736 C CA . VAL A 1 95 ? -16.561 -1.714 -2.081 1.00 90.38 95 VAL A CA 1
ATOM 737 C C . VAL A 1 95 ? -16.546 -3.214 -2.345 1.00 90.38 95 VAL A C 1
ATOM 739 O O . VAL A 1 95 ? -16.790 -4.000 -1.437 1.00 90.38 95 VAL A O 1
ATOM 742 N N . GLU A 1 96 ? -16.215 -3.630 -3.563 1.00 88.06 96 GLU A N 1
ATOM 743 C CA . GLU A 1 96 ? -16.192 -5.050 -3.957 1.00 88.06 96 GLU A CA 1
ATOM 744 C C . GLU A 1 96 ? -14.810 -5.715 -3.803 1.00 88.06 96 GLU A C 1
ATOM 746 O O . GLU A 1 96 ? -14.644 -6.897 -4.085 1.00 88.06 96 GLU A O 1
ATOM 751 N N . TYR A 1 97 ? -13.793 -4.972 -3.365 1.00 83.38 97 TYR A N 1
ATOM 752 C CA . TYR A 1 97 ? -12.379 -5.367 -3.453 1.00 83.38 97 TYR A CA 1
ATOM 753 C C . TYR A 1 97 ? -11.641 -5.443 -2.113 1.00 83.38 97 TYR A C 1
ATOM 755 O O . TYR A 1 97 ? -10.411 -5.464 -2.086 1.00 83.38 97 TYR A O 1
ATOM 763 N N . GLY A 1 98 ? -12.369 -5.478 -0.998 1.00 89.00 98 GLY A N 1
ATOM 764 C CA . GLY A 1 98 ? -11.804 -5.183 0.315 1.00 89.00 98 GLY A CA 1
ATOM 765 C C . GLY A 1 98 ? -11.546 -3.684 0.482 1.00 89.00 98 GLY A C 1
ATOM 766 O O . GLY A 1 98 ? -11.384 -2.937 -0.478 1.00 89.00 98 GLY A O 1
ATOM 767 N N . TRP A 1 99 ? -11.568 -3.206 1.721 1.00 93.88 99 TRP A N 1
ATOM 768 C CA . TRP A 1 99 ? -11.363 -1.788 2.025 1.00 93.88 99 TRP A CA 1
ATOM 769 C C . TRP A 1 99 ? -9.886 -1.433 2.233 1.00 93.88 99 TRP A C 1
ATOM 771 O O . TRP A 1 99 ? -9.473 -0.328 1.884 1.00 93.88 99 TRP A O 1
ATOM 781 N N . LEU A 1 100 ? -9.088 -2.370 2.748 1.00 94.38 100 LEU A N 1
ATOM 782 C CA . LEU A 1 100 ? -7.647 -2.222 2.940 1.00 94.38 100 LEU A CA 1
ATOM 783 C C . LEU A 1 100 ? -6.871 -3.110 1.979 1.00 94.38 100 LEU A C 1
ATOM 785 O O . LEU A 1 100 ? -7.208 -4.273 1.758 1.00 94.38 100 LEU A O 1
ATOM 789 N N . ASP A 1 101 ? -5.772 -2.563 1.482 1.00 92.62 101 ASP A N 1
ATOM 790 C CA . ASP A 1 101 ? -4.743 -3.317 0.792 1.00 92.62 101 ASP A CA 1
ATOM 791 C C . ASP A 1 101 ? -4.020 -4.250 1.788 1.00 92.62 101 ASP A C 1
ATOM 793 O O . ASP A 1 101 ? -3.684 -3.812 2.894 1.00 92.62 101 ASP A O 1
ATOM 797 N N . PRO A 1 102 ? -3.733 -5.517 1.428 1.00 87.94 102 PRO A N 1
ATOM 798 C CA . PRO A 1 102 ? -2.881 -6.410 2.220 1.00 87.94 102 PRO A CA 1
ATOM 799 C C . PRO A 1 102 ? -1.507 -5.825 2.609 1.00 87.94 102 PRO A C 1
ATOM 801 O O . PRO A 1 102 ? -0.907 -6.280 3.586 1.00 87.94 102 PRO A O 1
ATOM 804 N N . LEU A 1 103 ? -1.024 -4.793 1.908 1.00 78.69 103 LEU A N 1
ATOM 805 C CA . LEU A 1 103 ? 0.127 -3.967 2.294 1.00 78.69 103 LEU A CA 1
ATOM 806 C C . LEU A 1 103 ? -0.033 -3.290 3.666 1.00 78.69 103 LEU A C 1
ATOM 808 O O . LEU A 1 103 ? 0.956 -2.837 4.235 1.00 78.69 103 LEU A O 1
ATOM 812 N N . VAL A 1 104 ? -1.230 -3.269 4.265 1.00 90.06 104 VAL A N 1
ATOM 813 C CA . VAL A 1 104 ? -1.418 -2.857 5.668 1.00 90.06 104 VAL A CA 1
ATOM 814 C C . VAL A 1 104 ? -0.503 -3.638 6.624 1.00 90.06 104 VAL A C 1
ATOM 816 O O . VAL A 1 104 ? -0.049 -3.086 7.625 1.00 90.06 104 VAL A O 1
ATOM 819 N N . CYS A 1 105 ? -0.148 -4.883 6.281 1.00 90.19 105 CYS A N 1
ATOM 820 C CA . CYS A 1 105 ? 0.823 -5.683 7.028 1.00 90.19 105 CYS A CA 1
ATOM 821 C C . CYS A 1 105 ? 2.239 -5.089 7.051 1.00 90.19 105 CYS A C 1
ATOM 823 O O . CYS A 1 105 ? 2.999 -5.420 7.954 1.00 90.19 105 CYS A O 1
ATOM 825 N N . ASP A 1 106 ? 2.588 -4.231 6.094 1.00 85.44 106 ASP A N 1
ATOM 826 C CA . ASP A 1 106 ? 3.893 -3.567 6.032 1.00 85.44 106 ASP A CA 1
ATOM 827 C C . ASP A 1 106 ? 3.869 -2.214 6.775 1.00 85.44 106 ASP A C 1
ATOM 829 O O . ASP A 1 106 ? 4.917 -1.686 7.144 1.00 85.44 106 ASP A O 1
ATOM 833 N N . ILE A 1 107 ? 2.673 -1.661 7.028 1.00 88.25 107 ILE A N 1
ATOM 834 C CA . ILE A 1 107 ? 2.466 -0.396 7.754 1.00 88.25 107 ILE A CA 1
ATOM 835 C C . ILE A 1 107 ? 2.373 -0.636 9.266 1.00 88.25 107 ILE A C 1
ATOM 837 O O . ILE A 1 107 ? 2.986 0.089 10.048 1.00 88.25 107 ILE A O 1
ATOM 841 N N . LEU A 1 108 ? 1.619 -1.651 9.698 1.00 91.31 108 LEU A N 1
ATOM 842 C CA . LEU A 1 108 ? 1.330 -1.879 11.121 1.00 91.31 108 LEU A CA 1
ATOM 843 C C . LEU A 1 108 ? 2.579 -2.096 12.000 1.00 91.31 108 LEU A C 1
ATOM 845 O O . LEU A 1 108 ? 2.626 -1.488 13.071 1.00 91.31 108 LEU A O 1
ATOM 849 N N . PRO A 1 109 ? 3.605 -2.869 11.584 1.00 89.88 109 PRO A N 1
ATOM 850 C CA . PRO A 1 109 ? 4.820 -3.043 12.385 1.00 89.88 109 PRO A CA 1
ATOM 851 C C . PRO A 1 109 ? 5.612 -1.744 12.589 1.00 89.88 109 PRO A C 1
ATOM 853 O O . PRO A 1 109 ? 6.307 -1.591 13.587 1.00 89.88 109 PRO A O 1
ATOM 856 N N . ALA A 1 110 ? 5.489 -0.772 11.676 1.00 85.25 110 ALA A N 1
ATOM 857 C CA . ALA A 1 110 ? 6.131 0.532 11.840 1.00 85.25 110 ALA A CA 1
ATOM 858 C C . ALA A 1 110 ? 5.457 1.390 12.929 1.00 85.25 110 ALA A C 1
ATOM 860 O O . ALA A 1 110 ? 6.071 2.336 13.426 1.00 85.25 110 ALA A O 1
ATOM 861 N N . TRP A 1 111 ? 4.210 1.074 13.297 1.00 86.19 111 TRP A N 1
ATOM 862 C CA . TRP A 1 111 ? 3.486 1.735 14.382 1.00 86.19 111 TRP A CA 1
ATOM 863 C C . TRP A 1 111 ? 3.704 1.049 15.733 1.00 86.19 111 TRP A C 1
ATOM 865 O O . TRP A 1 111 ? 3.996 1.722 16.722 1.00 86.19 111 TRP A O 1
ATOM 875 N N . THR A 1 112 ? 3.527 -0.270 15.802 1.00 80.75 112 THR A N 1
ATOM 876 C CA . THR A 1 112 ? 3.529 -0.988 17.078 1.00 80.75 112 THR A CA 1
ATOM 877 C C . THR A 1 112 ? 4.067 -2.406 16.931 1.00 80.75 112 THR A C 1
ATOM 879 O O . THR A 1 112 ? 3.938 -3.026 15.878 1.00 80.75 112 THR A O 1
ATOM 882 N N . GLU A 1 113 ? 4.654 -2.922 18.007 1.00 78.06 113 GLU A N 1
ATOM 883 C CA . GLU A 1 113 ? 5.027 -4.324 18.155 1.00 78.06 113 GLU A CA 1
ATOM 884 C C . GLU A 1 113 ? 4.526 -4.826 19.520 1.00 78.06 113 GLU A C 1
ATOM 886 O O . GLU A 1 113 ? 4.664 -4.100 20.511 1.00 78.06 113 GLU A O 1
ATOM 891 N N . PRO A 1 114 ? 3.967 -6.051 19.596 1.00 88.81 114 PRO A N 1
ATOM 892 C CA . PRO A 1 114 ? 3.941 -7.068 18.541 1.00 88.81 114 PRO A CA 1
ATOM 893 C C . PRO A 1 114 ? 2.716 -6.987 17.605 1.00 88.81 114 PRO A C 1
ATOM 895 O O . PRO A 1 114 ? 1.571 -6.847 18.036 1.00 88.81 114 PRO A O 1
ATOM 898 N N . VAL A 1 115 ? 2.958 -7.175 16.301 1.00 93.56 115 VAL A N 1
ATOM 899 C CA . VAL A 1 115 ? 1.923 -7.345 15.264 1.00 93.56 115 VAL A CA 1
ATOM 900 C C . VAL A 1 115 ? 2.121 -8.691 14.576 1.00 93.56 115 VAL A C 1
ATOM 902 O O . VAL A 1 115 ? 3.214 -9.016 14.118 1.00 93.56 115 VAL A O 1
ATOM 905 N N . ARG A 1 116 ? 1.050 -9.479 14.462 1.00 95.12 116 ARG A N 1
ATOM 906 C CA . ARG A 1 116 ? 1.010 -10.708 13.658 1.00 95.12 116 ARG A CA 1
ATOM 907 C C . ARG A 1 116 ? 0.066 -10.493 12.489 1.00 95.12 116 ARG A C 1
ATOM 909 O O . ARG A 1 116 ? -1.139 -10.373 12.690 1.00 95.12 116 ARG A O 1
ATOM 916 N N . CYS A 1 117 ? 0.597 -10.459 11.275 1.00 93.19 117 CYS A N 1
ATOM 917 C CA . CYS A 1 117 ? -0.194 -10.187 10.080 1.00 93.19 117 CYS A CA 1
ATOM 918 C C . CYS A 1 117 ? -0.143 -11.356 9.100 1.00 93.19 117 CYS A C 1
ATOM 920 O O . CYS A 1 117 ? 0.927 -11.895 8.824 1.00 93.19 117 CYS A O 1
ATOM 922 N N . SER A 1 118 ? -1.297 -11.737 8.558 1.00 92.31 118 SER A N 1
ATOM 923 C CA . SER A 1 118 ? -1.408 -12.705 7.472 1.00 92.31 118 SER A CA 1
ATOM 924 C C . SER A 1 118 ? -1.975 -12.004 6.247 1.00 92.31 118 SER A C 1
ATOM 926 O O . SER A 1 118 ? -3.171 -11.712 6.195 1.00 92.31 118 SER A O 1
ATOM 928 N N . LYS A 1 119 ? -1.112 -11.756 5.251 1.00 90.00 119 LYS A N 1
ATOM 929 C CA . LYS A 1 119 ? -1.527 -11.191 3.957 1.00 90.00 119 LYS A CA 1
ATOM 930 C C . LYS A 1 119 ? -2.582 -12.093 3.309 1.00 90.00 119 LYS A C 1
ATOM 932 O O . LYS A 1 119 ? -3.640 -11.604 2.946 1.00 90.00 119 LYS A O 1
ATOM 937 N N . GLN A 1 120 ? -2.345 -13.409 3.291 1.00 86.88 120 GLN A N 1
ATOM 938 C CA . GLN A 1 120 ? -3.249 -14.404 2.701 1.00 86.88 120 GLN A CA 1
ATOM 939 C C . GLN A 1 120 ? -4.651 -14.394 3.327 1.00 86.88 120 GLN A C 1
ATOM 941 O O . GLN A 1 120 ? -5.647 -14.372 2.613 1.00 86.88 120 GLN A O 1
ATOM 946 N N . LEU A 1 121 ? -4.742 -14.374 4.661 1.00 89.38 121 LEU A N 1
ATOM 947 C CA . LEU A 1 121 ? -6.042 -14.314 5.340 1.00 89.38 121 LEU A CA 1
ATOM 948 C C . LEU A 1 121 ? -6.647 -12.904 5.320 1.00 89.38 121 LEU A C 1
ATOM 950 O O . LEU A 1 121 ? -7.819 -12.743 5.652 1.00 89.38 121 LEU A O 1
ATOM 954 N N . GLY A 1 122 ? -5.854 -11.886 4.980 1.00 90.19 122 GLY A N 1
ATOM 955 C CA . GLY A 1 122 ? -6.248 -10.487 5.064 1.00 90.19 122 GLY A CA 1
ATOM 956 C C . GLY A 1 122 ? -6.598 -10.070 6.492 1.00 90.19 122 GLY A C 1
ATOM 957 O O . GLY A 1 122 ? -7.566 -9.338 6.692 1.00 90.19 122 GLY A O 1
ATOM 958 N N . ILE A 1 123 ? -5.866 -10.577 7.490 1.00 94.31 123 ILE A N 1
ATOM 959 C CA . ILE A 1 123 ? -6.109 -10.299 8.913 1.00 94.31 123 ILE A CA 1
ATOM 960 C C . ILE A 1 123 ? -4.796 -9.927 9.604 1.00 94.31 123 ILE A C 1
ATOM 962 O O . ILE A 1 123 ? -3.773 -10.591 9.427 1.00 94.31 123 ILE A O 1
ATOM 966 N N . ALA A 1 124 ? -4.855 -8.900 10.444 1.00 96.38 124 ALA A N 1
ATOM 967 C CA . ALA A 1 124 ? -3.817 -8.508 11.380 1.00 96.38 124 ALA A CA 1
ATOM 968 C C . ALA A 1 124 ? -4.315 -8.661 12.819 1.00 96.38 124 ALA A C 1
ATOM 970 O O . ALA A 1 124 ? -5.427 -8.250 13.146 1.00 96.38 124 ALA A O 1
ATOM 971 N N . ARG A 1 125 ? -3.472 -9.223 13.682 1.00 97.06 125 ARG A N 1
ATOM 972 C CA . ARG A 1 125 ? -3.617 -9.206 15.136 1.00 97.06 125 ARG A CA 1
ATOM 973 C C . ARG A 1 125 ? -2.566 -8.269 15.715 1.00 97.06 125 ARG A C 1
ATOM 975 O O . ARG A 1 125 ? -1.383 -8.419 15.417 1.00 97.06 125 ARG A O 1
ATOM 982 N N . ILE A 1 126 ? -3.006 -7.330 16.534 1.00 96.69 126 ILE A N 1
ATOM 983 C CA . ILE A 1 126 ? -2.188 -6.273 17.115 1.00 96.69 126 ILE A CA 1
ATOM 984 C C . ILE A 1 126 ? -2.422 -6.309 18.624 1.00 96.69 126 ILE A C 1
ATOM 986 O O . ILE A 1 126 ? -3.569 -6.204 19.056 1.00 96.69 126 ILE A O 1
ATOM 990 N N . ASP A 1 127 ? -1.357 -6.443 19.409 1.00 95.44 127 ASP A N 1
ATOM 991 C CA . ASP A 1 127 ? -1.446 -6.308 20.862 1.00 95.44 127 ASP A CA 1
ATOM 992 C C . ASP A 1 127 ? -0.973 -4.888 21.230 1.00 95.44 127 ASP A C 1
ATOM 994 O O . ASP A 1 127 ? 0.198 -4.551 21.060 1.00 95.44 127 ASP A O 1
ATOM 998 N N . PHE A 1 128 ? -1.884 -4.022 21.687 1.00 94.81 128 PHE A N 1
ATOM 999 C CA . PHE A 1 128 ? -1.604 -2.600 21.932 1.00 94.81 128 PHE A CA 1
ATOM 1000 C C . PHE A 1 128 ? -2.229 -2.126 23.243 1.00 94.81 128 PHE A C 1
ATOM 1002 O O . PHE A 1 128 ? -3.444 -2.163 23.398 1.00 94.81 128 PHE A O 1
ATOM 1009 N N . GLN A 1 129 ? -1.409 -1.631 24.179 1.00 93.31 129 GLN A N 1
ATOM 1010 C CA . GLN A 1 129 ? -1.874 -1.131 25.486 1.00 93.31 129 GLN A CA 1
ATOM 1011 C C . GLN A 1 129 ? -2.838 -2.109 26.183 1.00 93.31 129 GLN A C 1
ATOM 1013 O O . GLN A 1 129 ? -3.953 -1.735 26.532 1.00 93.31 129 GLN A O 1
ATOM 1018 N N . GLN A 1 130 ? -2.416 -3.373 26.313 1.00 93.25 130 GLN A N 1
ATOM 1019 C CA . GLN A 1 130 ? -3.198 -4.479 26.895 1.00 93.25 130 GLN A CA 1
ATOM 1020 C C . GLN A 1 130 ? -4.468 -4.879 26.117 1.00 93.25 130 GLN A C 1
ATOM 1022 O O . GLN A 1 130 ? -5.115 -5.848 26.492 1.00 93.25 130 GLN A O 1
ATOM 1027 N N . LYS A 1 131 ? -4.779 -4.217 24.995 1.00 95.38 131 LYS A N 1
ATOM 1028 C CA . LYS A 1 131 ? -5.870 -4.597 24.091 1.00 95.38 131 LYS A CA 1
ATOM 1029 C C . LYS A 1 131 ? -5.391 -5.588 23.041 1.00 95.38 131 LYS A C 1
ATOM 1031 O O . LYS A 1 131 ? -4.319 -5.413 22.459 1.00 95.38 131 LYS A O 1
ATOM 1036 N N . GLU A 1 132 ? -6.235 -6.563 22.725 1.00 96.62 132 GLU A N 1
ATOM 1037 C CA . GLU A 1 132 ? -6.097 -7.385 21.522 1.00 96.62 132 GLU A CA 1
ATOM 1038 C C . GLU A 1 132 ? -6.983 -6.793 20.419 1.00 96.62 132 GLU A C 1
ATOM 1040 O O . GLU A 1 132 ? -8.206 -6.714 20.555 1.00 96.62 132 GLU A O 1
ATOM 1045 N N . ILE A 1 133 ? -6.369 -6.380 19.313 1.00 97.12 133 ILE A N 1
ATOM 1046 C CA . ILE A 1 133 ? -7.058 -5.803 18.160 1.00 97.12 133 ILE A CA 1
ATOM 1047 C C . ILE A 1 133 ? -6.918 -6.761 16.978 1.00 97.12 133 ILE A C 1
ATOM 1049 O O . ILE A 1 133 ? -5.812 -7.078 16.542 1.00 97.12 133 ILE A O 1
ATOM 1053 N N . LEU A 1 134 ? -8.045 -7.193 16.422 1.00 97.38 134 LEU A N 1
ATOM 1054 C CA . LEU A 1 134 ? -8.109 -7.937 15.168 1.00 97.38 134 LEU A CA 1
ATOM 1055 C C . LEU A 1 134 ? -8.625 -7.008 14.076 1.00 97.38 134 LEU A C 1
ATOM 1057 O O . LEU A 1 134 ? -9.756 -6.545 14.156 1.00 97.38 134 LEU A O 1
ATOM 1061 N N . LEU A 1 135 ? -7.824 -6.760 13.048 1.00 96.69 135 LEU A N 1
ATOM 1062 C CA . LEU A 1 135 ? -8.177 -5.945 11.889 1.00 96.69 135 LEU A CA 1
ATOM 1063 C C . LEU A 1 135 ? -8.233 -6.829 10.647 1.00 96.69 135 LEU A C 1
ATOM 1065 O O . LEU A 1 135 ? -7.292 -7.565 10.374 1.00 96.69 135 LEU A O 1
ATOM 1069 N N . SER A 1 136 ? -9.301 -6.728 9.864 1.00 95.44 136 SER A N 1
ATOM 1070 C CA . SER A 1 136 ? -9.415 -7.420 8.576 1.00 95.44 136 SER A CA 1
ATOM 1071 C C . SER A 1 136 ? -9.345 -6.457 7.393 1.00 95.44 136 SER A C 1
ATOM 1073 O O . SER A 1 136 ? -9.660 -5.274 7.518 1.00 95.44 136 SER A O 1
ATOM 1075 N N . VAL A 1 137 ? -9.015 -6.976 6.210 1.00 94.19 137 VAL A N 1
ATOM 1076 C CA . VAL A 1 137 ? -8.976 -6.201 4.959 1.00 94.19 137 VAL A CA 1
ATOM 1077 C C . VAL A 1 137 ? -10.341 -5.652 4.533 1.00 94.19 137 VAL A C 1
ATOM 1079 O O . VAL A 1 137 ? -10.402 -4.713 3.749 1.00 94.19 137 VAL A O 1
ATOM 1082 N N . SER A 1 138 ? -11.452 -6.164 5.073 1.00 93.06 138 SER A N 1
ATOM 1083 C CA . SER A 1 138 ? -12.780 -5.555 4.880 1.00 93.06 138 SER A CA 1
ATOM 1084 C C . SER A 1 138 ? -12.991 -4.300 5.738 1.00 93.06 138 SER A C 1
ATOM 1086 O O . SER A 1 138 ? -14.026 -3.651 5.652 1.00 93.06 138 SER A O 1
ATOM 1088 N N . GLY A 1 139 ? -12.036 -3.956 6.604 1.00 93.50 139 GLY A N 1
ATOM 1089 C CA . GLY A 1 139 ? -12.186 -2.897 7.595 1.00 93.50 139 GLY A CA 1
ATOM 1090 C C . GLY A 1 139 ? -13.003 -3.310 8.819 1.00 93.50 139 GLY A C 1
ATOM 1091 O O . GLY A 1 139 ? -13.192 -2.478 9.704 1.00 93.50 139 GLY A O 1
ATOM 1092 N N . LYS A 1 140 ? -13.477 -4.564 8.911 1.00 94.81 140 LYS A N 1
ATOM 1093 C CA . LYS A 1 140 ? -14.010 -5.096 10.171 1.00 94.81 140 LYS A CA 1
ATOM 1094 C C . LYS A 1 140 ? -12.872 -5.186 11.185 1.00 94.81 140 LYS A C 1
ATOM 1096 O O . LYS A 1 140 ? -11.841 -5.801 10.893 1.00 94.81 140 LYS A O 1
ATOM 1101 N N . THR A 1 141 ? -13.110 -4.626 12.364 1.00 95.81 141 THR A N 1
ATOM 1102 C CA . THR A 1 141 ? -12.166 -4.565 13.476 1.00 95.81 141 THR A CA 1
ATOM 1103 C C . THR A 1 141 ? -12.828 -5.084 14.743 1.00 95.81 141 THR A C 1
ATOM 1105 O O . THR A 1 141 ? -13.950 -4.700 15.050 1.00 95.81 141 THR A O 1
ATOM 1108 N N . ILE A 1 142 ? -12.142 -5.936 15.496 1.00 96.38 142 ILE A N 1
ATOM 1109 C CA . ILE A 1 142 ? -12.569 -6.379 16.824 1.00 96.38 142 ILE A CA 1
ATOM 1110 C C . ILE A 1 142 ? -11.539 -5.876 17.825 1.00 96.38 142 ILE A C 1
ATOM 1112 O O . ILE A 1 142 ? -10.357 -6.165 17.667 1.00 96.38 142 ILE A O 1
ATOM 1116 N N . ILE A 1 143 ? -11.981 -5.133 18.834 1.00 96.50 143 ILE A N 1
ATOM 1117 C CA . ILE A 1 143 ? -11.142 -4.671 19.943 1.00 96.50 143 ILE A CA 1
ATOM 1118 C C . ILE A 1 143 ? -11.588 -5.422 21.190 1.00 96.50 143 ILE A C 1
ATOM 1120 O O . ILE A 1 143 ? -12.774 -5.406 21.520 1.00 96.50 143 ILE A O 1
ATOM 1124 N N . ARG A 1 144 ? -10.659 -6.091 21.867 1.00 96.50 144 ARG A N 1
ATOM 1125 C CA . ARG A 1 144 ? -10.889 -6.803 23.129 1.00 96.50 144 ARG A CA 1
ATOM 1126 C C . ARG A 1 144 ? -10.072 -6.163 24.245 1.00 96.50 144 ARG A C 1
ATOM 1128 O O . ARG A 1 144 ? -9.074 -5.503 23.963 1.00 96.50 144 ARG A O 1
ATOM 1135 N N . HIS A 1 145 ? -10.495 -6.404 25.487 1.00 96.31 145 HIS A N 1
ATOM 1136 C CA . HIS A 1 145 ? -9.795 -5.955 26.700 1.00 96.31 145 HIS A CA 1
ATOM 1137 C C . HIS A 1 145 ? -9.631 -4.430 26.781 1.00 96.31 145 HIS A C 1
ATOM 1139 O O . HIS A 1 145 ? -8.615 -3.934 27.250 1.00 96.31 145 HIS A O 1
ATOM 1145 N N . ALA A 1 146 ? -10.617 -3.674 26.289 1.00 96.56 146 ALA A N 1
ATOM 1146 C CA . ALA A 1 146 ? -10.622 -2.223 26.445 1.00 96.56 146 ALA A CA 1
ATOM 1147 C C . ALA A 1 146 ? -11.222 -1.832 27.802 1.00 96.56 146 ALA A C 1
ATOM 1149 O O . ALA A 1 146 ? -12.168 -2.465 28.271 1.00 96.56 146 ALA A O 1
ATOM 1150 N N . GLU A 1 147 ? -10.703 -0.766 28.410 1.00 96.81 147 GLU A N 1
ATOM 1151 C CA . GLU A 1 147 ? -11.123 -0.327 29.752 1.00 96.81 147 GLU A CA 1
ATOM 1152 C C . GLU A 1 147 ? -12.523 0.304 29.755 1.00 96.81 147 GLU A C 1
ATOM 1154 O O . GLU A 1 147 ? -13.228 0.300 30.762 1.00 96.81 147 GLU A O 1
ATOM 1159 N N . SER A 1 148 ? -12.927 0.894 28.628 1.00 95.88 148 SER A N 1
ATOM 1160 C CA . SER A 1 148 ? -14.201 1.597 28.480 1.00 95.88 148 SER A CA 1
ATOM 1161 C C . SER A 1 148 ? -14.587 1.780 27.010 1.00 95.88 148 SER A C 1
ATOM 1163 O O . SER A 1 148 ? -13.785 1.581 26.095 1.00 95.88 148 SER A O 1
ATOM 1165 N N . GLU A 1 149 ? -15.822 2.221 26.774 1.00 94.62 149 GLU A N 1
ATOM 1166 C CA . GLU A 1 149 ? -16.286 2.671 25.455 1.00 94.62 149 GLU A CA 1
ATOM 1167 C C . GLU A 1 149 ? -15.474 3.866 24.915 1.00 94.62 149 GLU A C 1
ATOM 1169 O O . GLU A 1 149 ? -15.232 3.976 23.707 1.00 94.62 149 GLU A O 1
ATOM 1174 N N . GLU A 1 150 ? -14.983 4.737 25.800 1.00 95.62 150 GLU A N 1
ATOM 1175 C CA . GLU A 1 150 ? -14.116 5.847 25.407 1.00 95.62 150 GLU A CA 1
ATOM 1176 C C . GLU A 1 150 ? -12.752 5.342 24.903 1.00 95.62 150 GLU A C 1
ATOM 1178 O O . GLU A 1 150 ? -12.260 5.817 23.877 1.00 95.62 150 GLU A O 1
ATOM 1183 N N . ASP A 1 151 ? -12.170 4.333 25.561 1.00 95.69 151 ASP A N 1
ATOM 1184 C CA . ASP A 1 151 ? -10.922 3.690 25.121 1.00 95.69 151 ASP A CA 1
ATOM 1185 C C . ASP A 1 151 ? -11.090 2.998 23.754 1.00 95.69 151 ASP A C 1
ATOM 1187 O O . ASP A 1 151 ? -10.244 3.143 22.864 1.00 95.69 151 ASP A O 1
ATOM 1191 N N . ILE A 1 152 ? -12.232 2.334 23.523 1.00 95.06 152 ILE A N 1
ATOM 1192 C CA . ILE A 1 152 ? -12.599 1.782 22.205 1.00 95.06 152 ILE A CA 1
ATOM 1193 C C . ILE A 1 152 ? -12.618 2.885 21.144 1.00 95.06 152 ILE A C 1
ATOM 1195 O O . ILE A 1 152 ? -12.048 2.717 20.062 1.00 95.06 152 ILE A O 1
ATOM 1199 N N . THR A 1 153 ? -13.260 4.015 21.442 1.00 94.12 153 THR A N 1
ATOM 1200 C CA . THR A 1 153 ? -13.401 5.133 20.499 1.00 94.12 153 THR A CA 1
ATOM 1201 C C . THR A 1 153 ? -12.040 5.733 20.147 1.00 94.12 153 THR A C 1
ATOM 1203 O O . THR A 1 153 ? -11.712 5.858 18.965 1.00 94.12 153 THR A O 1
ATOM 1206 N N . ARG A 1 154 ? -11.194 6.001 21.148 1.00 94.75 154 ARG A N 1
ATOM 1207 C CA . ARG A 1 154 ? -9.823 6.500 20.938 1.00 94.75 154 ARG A CA 1
ATOM 1208 C C . ARG A 1 154 ? -8.976 5.515 20.131 1.00 94.75 154 ARG A C 1
ATOM 1210 O O . ARG A 1 154 ? -8.276 5.917 19.200 1.00 94.75 154 ARG A O 1
ATOM 1217 N N . THR A 1 155 ? -9.075 4.221 20.439 1.00 95.06 155 THR A N 1
ATOM 1218 C CA . THR A 1 155 ? -8.358 3.162 19.713 1.00 95.06 155 THR A CA 1
ATOM 1219 C C . THR A 1 155 ? -8.819 3.076 18.258 1.00 95.06 155 THR A C 1
ATOM 1221 O O . THR A 1 155 ? -7.990 2.972 17.354 1.00 95.06 155 THR A O 1
ATOM 1224 N N . ARG A 1 156 ? -10.128 3.185 17.998 1.00 94.56 156 ARG A N 1
ATOM 1225 C CA . ARG A 1 156 ? -10.695 3.219 16.642 1.00 94.56 156 ARG A CA 1
ATOM 1226 C C . ARG A 1 156 ? -10.168 4.402 15.834 1.00 94.56 156 ARG A C 1
ATOM 1228 O O . ARG A 1 156 ? -9.768 4.221 14.684 1.00 94.56 156 ARG A O 1
ATOM 1235 N N . GLU A 1 157 ? -10.195 5.604 16.400 1.00 92.94 157 GLU A N 1
ATOM 1236 C CA . GLU A 1 157 ? -9.715 6.820 15.731 1.00 92.94 157 GLU A CA 1
ATOM 1237 C C . GLU A 1 157 ? -8.221 6.747 15.426 1.00 92.94 157 GLU A C 1
ATOM 1239 O O . GLU A 1 157 ? -7.772 7.143 14.349 1.00 92.94 157 GLU A O 1
ATOM 1244 N N . LEU A 1 158 ? -7.440 6.219 16.368 1.00 93.19 158 LEU A N 1
ATOM 1245 C CA . LEU A 1 158 ? -6.022 5.969 16.173 1.00 93.19 158 LEU A CA 1
ATOM 1246 C C . LEU A 1 158 ? -5.797 4.978 15.027 1.00 93.19 158 LEU A C 1
ATOM 1248 O O . LEU A 1 158 ? -5.115 5.313 14.058 1.00 93.19 158 LEU A O 1
ATOM 1252 N N . LEU A 1 159 ? -6.428 3.804 15.091 1.00 94.06 159 LEU A N 1
ATOM 1253 C CA . LEU A 1 159 ? -6.290 2.760 14.078 1.00 94.06 159 LEU A CA 1
ATOM 1254 C C . LEU A 1 159 ? -6.705 3.252 12.688 1.00 94.06 159 LEU A C 1
ATOM 1256 O O . LEU A 1 159 ? -6.008 2.971 11.720 1.00 94.06 159 LEU A O 1
ATOM 1260 N N . SER A 1 160 ? -7.787 4.032 12.594 1.00 92.69 160 SER A N 1
ATOM 1261 C CA . SER A 1 160 ? -8.262 4.610 11.327 1.00 92.69 160 SER A CA 1
ATOM 1262 C C . SER A 1 160 ? -7.193 5.469 10.650 1.00 92.69 160 SER A C 1
ATOM 1264 O O . SER A 1 160 ? -7.031 5.381 9.438 1.00 92.69 160 SER A O 1
ATOM 1266 N N . ARG A 1 161 ? -6.434 6.255 11.428 1.00 91.25 161 ARG A N 1
ATOM 1267 C CA . ARG A 1 161 ? -5.327 7.082 10.918 1.00 91.25 161 ARG A CA 1
ATOM 1268 C C . ARG A 1 161 ? -4.142 6.234 10.472 1.00 91.25 161 ARG A C 1
ATOM 1270 O O . ARG A 1 161 ? -3.565 6.476 9.421 1.00 91.25 161 ARG A O 1
ATOM 1277 N N . ILE A 1 162 ? -3.793 5.212 11.249 1.00 92.19 162 ILE A N 1
ATOM 1278 C CA . ILE A 1 162 ? -2.654 4.334 10.945 1.00 92.19 162 ILE A CA 1
ATOM 1279 C C . ILE A 1 162 ? -2.868 3.570 9.642 1.00 92.19 162 ILE A C 1
ATOM 1281 O O . ILE A 1 162 ? -1.960 3.480 8.818 1.00 92.19 162 ILE A O 1
ATOM 1285 N N . VAL A 1 163 ? -4.070 3.029 9.438 1.00 93.94 163 VAL A N 1
ATOM 1286 C CA . VAL A 1 163 ? -4.375 2.219 8.250 1.00 93.94 163 VAL A CA 1
ATOM 1287 C C . VAL A 1 163 ? -4.720 3.068 7.030 1.00 93.94 163 VAL A C 1
ATOM 1289 O O . VAL A 1 163 ? -4.874 2.516 5.943 1.00 93.94 163 VAL A O 1
ATOM 1292 N N . GLU A 1 164 ? -4.823 4.393 7.186 1.00 91.44 164 GLU A N 1
ATOM 1293 C CA . GLU A 1 164 ? -5.279 5.314 6.144 1.00 91.44 164 GLU A CA 1
ATOM 1294 C C . GLU A 1 164 ? -4.483 5.149 4.847 1.00 91.44 164 GLU A C 1
ATOM 1296 O O . GLU A 1 164 ? -5.072 5.096 3.770 1.00 91.44 164 GLU A O 1
ATOM 1301 N N . GLY A 1 165 ? -3.162 4.965 4.937 1.00 91.12 165 GLY A N 1
ATOM 1302 C CA . GLY A 1 165 ? -2.308 4.764 3.765 1.00 91.12 165 GLY A CA 1
ATOM 1303 C C . GLY A 1 165 ? -2.605 3.496 2.961 1.00 91.12 165 GLY A C 1
ATOM 1304 O O . GLY A 1 165 ? -2.397 3.495 1.748 1.00 91.12 165 GLY A O 1
ATOM 1305 N N . ALA A 1 166 ? -3.138 2.453 3.601 1.00 94.31 166 ALA A N 1
ATOM 1306 C CA . ALA A 1 166 ? -3.523 1.200 2.950 1.00 94.31 166 ALA A CA 1
ATOM 1307 C C . ALA A 1 166 ? -4.976 1.189 2.453 1.00 94.31 166 ALA A C 1
ATOM 1309 O O . ALA A 1 166 ? -5.379 0.229 1.798 1.00 94.31 166 ALA A O 1
ATOM 1310 N N . VAL A 1 167 ? -5.778 2.220 2.738 1.00 94.44 167 VAL A N 1
ATOM 1311 C CA . VAL A 1 167 ? -7.166 2.289 2.260 1.00 94.44 167 VAL A CA 1
ATOM 1312 C C . VAL A 1 167 ? -7.192 2.311 0.738 1.00 94.44 167 VAL A C 1
ATOM 1314 O O . VAL A 1 167 ? -6.501 3.114 0.111 1.00 94.44 167 VAL A O 1
ATOM 1317 N N . ILE A 1 168 ? -8.004 1.445 0.134 1.00 94.19 168 ILE A N 1
ATOM 1318 C CA . ILE A 1 168 ? -8.146 1.368 -1.319 1.00 94.19 168 ILE A CA 1
ATOM 1319 C C . ILE A 1 168 ? -9.171 2.410 -1.783 1.00 94.19 168 ILE A C 1
ATOM 1321 O O . ILE A 1 168 ? -10.349 2.395 -1.404 1.00 94.19 168 ILE A O 1
ATOM 1325 N N . CYS A 1 169 ? -8.713 3.322 -2.633 1.00 93.06 169 CYS A N 1
ATOM 1326 C CA . CYS A 1 169 ? -9.496 4.381 -3.252 1.00 93.06 169 CYS A CA 1
ATOM 1327 C C . CYS A 1 169 ? -10.485 3.850 -4.318 1.00 93.06 169 CYS A C 1
ATOM 1329 O O . CYS A 1 169 ? -10.388 2.709 -4.763 1.00 93.06 169 CYS A O 1
ATOM 1331 N N . THR A 1 170 ? -11.434 4.671 -4.772 1.00 91.56 170 THR A N 1
ATOM 1332 C CA . THR A 1 170 ? -12.371 4.352 -5.878 1.00 91.56 170 THR A CA 1
ATOM 1333 C C . THR A 1 170 ? -11.667 4.163 -7.229 1.00 91.56 170 THR A C 1
ATOM 1335 O O . THR A 1 170 ? -12.156 3.452 -8.116 1.00 91.56 170 THR A O 1
ATOM 1338 N N . CYS A 1 171 ? -10.473 4.742 -7.378 1.00 91.94 171 CYS A N 1
ATOM 1339 C CA . CYS A 1 171 ? -9.565 4.482 -8.495 1.00 91.94 171 CYS A CA 1
ATOM 1340 C C . CYS A 1 171 ? -8.835 3.128 -8.397 1.00 91.94 171 CYS A C 1
ATOM 1342 O O . CYS A 1 171 ? -8.071 2.795 -9.296 1.00 91.94 171 CYS A O 1
ATOM 1344 N N . LEU A 1 172 ? -9.079 2.344 -7.338 1.00 93.31 172 LEU A N 1
ATOM 1345 C CA . LEU A 1 172 ? -8.434 1.060 -7.032 1.00 93.31 172 LEU A CA 1
ATOM 1346 C C . LEU A 1 172 ? -6.951 1.146 -6.634 1.00 93.31 172 LEU A C 1
ATOM 1348 O O . LEU A 1 172 ? -6.337 0.110 -6.385 1.00 93.31 172 LEU A O 1
ATOM 1352 N N . SER A 1 173 ? -6.379 2.345 -6.525 1.00 93.31 173 SER A N 1
ATOM 1353 C CA . SER A 1 173 ? -5.060 2.565 -5.919 1.00 93.31 173 SER A CA 1
ATOM 1354 C C . SER A 1 173 ? -5.171 2.695 -4.404 1.00 93.31 173 SER A C 1
ATOM 1356 O O . SER A 1 173 ? -6.228 3.052 -3.880 1.00 93.31 173 SER A O 1
ATOM 1358 N N . THR A 1 174 ? -4.084 2.450 -3.676 1.00 93.56 174 THR A N 1
ATOM 1359 C CA . THR A 1 174 ? -4.059 2.776 -2.243 1.00 93.56 174 THR A CA 1
ATOM 1360 C C . THR A 1 174 ? -4.054 4.290 -2.038 1.00 93.56 174 THR A C 1
ATOM 1362 O O . THR A 1 174 ? -3.677 5.065 -2.925 1.00 93.56 174 THR A O 1
ATOM 1365 N N . ARG A 1 175 ? -4.468 4.743 -0.856 1.00 91.69 175 ARG A N 1
ATOM 1366 C CA . ARG A 1 175 ? -4.444 6.161 -0.499 1.00 91.69 175 ARG A CA 1
ATOM 1367 C C . ARG A 1 175 ? -3.042 6.746 -0.603 1.00 91.69 175 ARG A C 1
ATOM 1369 O O . ARG A 1 175 ? -2.881 7.851 -1.116 1.00 91.69 175 ARG A O 1
ATOM 1376 N N . MET A 1 176 ? -2.055 5.985 -0.138 1.00 90.50 176 MET A N 1
ATOM 1377 C CA . MET A 1 176 ? -0.645 6.343 -0.212 1.00 90.50 176 MET A CA 1
ATOM 1378 C C . MET A 1 176 ? -0.211 6.577 -1.662 1.00 90.50 176 MET A C 1
ATOM 1380 O O . MET A 1 176 ? 0.354 7.622 -1.966 1.00 90.50 176 MET A O 1
ATOM 1384 N N . GLU A 1 177 ? -0.575 5.677 -2.579 1.00 91.75 177 GLU A N 1
ATOM 1385 C CA . GLU A 1 177 ? -0.284 5.853 -4.004 1.00 91.75 177 GLU A CA 1
ATOM 1386 C C . GLU A 1 177 ? -0.986 7.081 -4.591 1.00 91.75 177 GLU A C 1
ATOM 1388 O O . GLU A 1 177 ? -0.369 7.837 -5.335 1.00 91.75 177 GLU A O 1
ATOM 1393 N N . CYS A 1 178 ? -2.250 7.335 -4.239 1.00 91.50 178 CYS A N 1
ATOM 1394 C CA . CYS A 1 178 ? -2.973 8.509 -4.743 1.00 91.50 178 CYS A CA 1
ATOM 1395 C C . CYS A 1 178 ? -2.295 9.830 -4.343 1.00 91.50 178 CYS A C 1
ATOM 1397 O O . CYS A 1 178 ? -2.366 10.820 -5.069 1.00 91.50 178 CYS A O 1
ATOM 1399 N N . ILE A 1 179 ? -1.613 9.856 -3.196 1.00 88.50 179 ILE A N 1
ATOM 1400 C CA . ILE A 1 179 ? -0.892 11.037 -2.707 1.00 88.50 179 ILE A CA 1
ATOM 1401 C C . ILE A 1 179 ? 0.404 11.286 -3.483 1.00 88.50 179 ILE A C 1
ATOM 1403 O O . ILE A 1 179 ? 0.852 12.429 -3.555 1.00 88.50 179 ILE A O 1
ATOM 1407 N N . SER A 1 180 ? 0.969 10.276 -4.135 1.00 85.88 180 SER A N 1
ATOM 1408 C CA . SER A 1 180 ? 2.086 10.441 -5.070 1.00 85.88 180 SER A CA 1
ATOM 1409 C C . SER A 1 180 ? 1.657 10.623 -6.534 1.00 85.88 180 SER A C 1
ATOM 1411 O O . SER A 1 180 ? 2.523 10.682 -7.408 1.00 85.88 180 SER A O 1
ATOM 1413 N N . GLU A 1 181 ? 0.357 10.741 -6.847 1.00 79.31 181 GLU A N 1
ATOM 1414 C CA . GLU A 1 181 ? -0.125 11.035 -8.213 1.00 79.31 181 GLU A CA 1
ATOM 1415 C C . GLU A 1 181 ? -0.746 12.411 -8.347 1.00 79.31 181 GLU A C 1
ATOM 1417 O O . GLU A 1 181 ? -1.483 12.875 -7.478 1.00 79.31 181 GLU A O 1
ATOM 1422 N N . ALA A 1 182 ? -0.472 13.045 -9.489 1.00 55.12 182 ALA A N 1
ATOM 1423 C CA . ALA A 1 182 ? -0.897 14.402 -9.776 1.00 55.12 182 ALA A CA 1
ATOM 1424 C C . ALA A 1 182 ? -2.420 14.563 -9.900 1.00 55.12 182 ALA A C 1
ATOM 1426 O O . ALA A 1 182 ? -2.895 15.623 -9.512 1.00 55.12 182 ALA A O 1
ATOM 1427 N N . SER A 1 183 ? -3.200 13.587 -10.386 1.00 55.94 183 SER A N 1
ATOM 1428 C CA . SER A 1 183 ? -4.679 13.633 -10.321 1.00 55.94 183 SER A CA 1
ATOM 1429 C C . SER A 1 183 ? -5.364 12.506 -11.099 1.00 55.94 183 SER A C 1
ATOM 1431 O O . SER A 1 183 ? -5.065 12.263 -12.262 1.00 55.94 183 SER A O 1
ATOM 1433 N N . SER A 1 184 ? -6.344 11.874 -10.448 1.00 64.12 184 SER A N 1
ATOM 1434 C CA . SER A 1 184 ? -7.561 11.280 -11.048 1.00 64.12 184 SER A CA 1
ATOM 1435 C C . SER A 1 184 ? -8.485 10.702 -9.964 1.00 64.12 184 SER A C 1
ATOM 1437 O O . SER A 1 184 ? -9.686 10.547 -10.175 1.00 64.12 184 SER A O 1
ATOM 1439 N N . CYS A 1 185 ? -7.942 10.409 -8.778 1.00 80.81 185 CYS A N 1
ATOM 1440 C CA . CYS A 1 185 ? -8.709 9.870 -7.667 1.00 80.81 185 CYS A CA 1
ATOM 1441 C C . CYS A 1 185 ? -9.538 10.957 -6.962 1.00 80.81 185 CYS A C 1
ATOM 1443 O O . CYS A 1 185 ? -8.997 11.858 -6.328 1.00 80.81 185 CYS A O 1
ATOM 1445 N N . GLN A 1 186 ? -10.866 10.843 -7.032 1.00 73.56 186 GLN A N 1
ATOM 1446 C CA . GLN A 1 186 ? -11.794 11.777 -6.378 1.00 73.56 186 GLN A CA 1
ATOM 1447 C C . GLN A 1 186 ? -11.749 11.697 -4.851 1.00 73.56 186 GLN A C 1
ATOM 1449 O O . GLN A 1 186 ? -12.061 12.668 -4.170 1.00 73.56 186 GLN A O 1
ATOM 1454 N N . ASP A 1 187 ? -11.329 10.557 -4.302 1.00 74.94 187 ASP A N 1
ATOM 1455 C CA . ASP A 1 187 ? -11.200 10.429 -2.856 1.00 74.94 187 ASP A CA 1
ATOM 1456 C C . ASP A 1 187 ? -10.012 11.240 -2.343 1.00 74.94 187 ASP A C 1
ATOM 1458 O O . ASP A 1 187 ? -10.016 11.662 -1.182 1.00 74.94 187 ASP A O 1
ATOM 1462 N N . SER A 1 188 ? -8.954 11.393 -3.148 1.00 64.12 188 SER A N 1
ATOM 1463 C CA . SER A 1 188 ? -7.673 11.951 -2.723 1.00 64.12 188 SER A CA 1
ATOM 1464 C C . SER A 1 188 ? -7.698 13.468 -2.680 1.00 64.12 188 SER A C 1
ATOM 1466 O O . SER A 1 188 ? -7.029 14.119 -3.469 1.00 64.12 188 SER A O 1
ATOM 1468 N N . ASN A 1 189 ? -8.418 14.031 -1.712 1.00 70.38 189 ASN A N 1
ATOM 1469 C CA . ASN A 1 189 ? -7.988 15.294 -1.128 1.00 70.38 189 ASN A CA 1
ATOM 1470 C C . ASN A 1 189 ? -6.689 14.997 -0.366 1.00 70.38 189 ASN A C 1
ATOM 1472 O O . ASN A 1 189 ? -6.749 14.299 0.656 1.00 70.38 189 ASN A O 1
ATOM 1476 N N . PRO A 1 190 ? -5.513 15.400 -0.884 1.00 67.94 190 PRO A N 1
ATOM 1477 C CA . PRO A 1 190 ? -4.277 15.187 -0.155 1.00 67.94 190 PRO A CA 1
ATOM 1478 C C . PRO A 1 190 ? -4.382 15.928 1.187 1.00 67.94 190 PRO A C 1
ATOM 1480 O O . PRO A 1 190 ? -4.891 17.053 1.216 1.00 67.94 190 PRO A O 1
ATOM 1483 N N . PRO A 1 191 ? -3.960 15.311 2.304 1.00 73.25 191 PRO A N 1
ATOM 1484 C CA . PRO A 1 191 ? -3.896 16.025 3.570 1.00 73.25 191 PRO A CA 1
ATOM 1485 C C . PRO A 1 191 ? -2.968 17.236 3.421 1.00 73.25 191 PRO A C 1
ATOM 1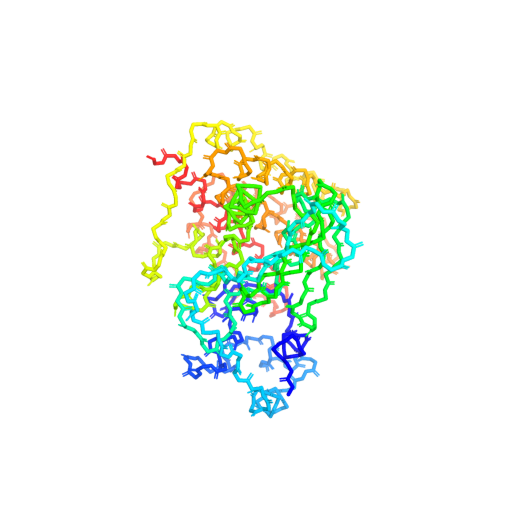487 O O . PRO A 1 191 ? -1.982 17.184 2.681 1.00 73.25 191 PRO A O 1
ATOM 1490 N N . ALA A 1 192 ? -3.294 18.331 4.108 1.00 79.75 192 ALA A N 1
ATOM 1491 C CA . ALA A 1 192 ? -2.404 19.482 4.168 1.00 79.75 192 ALA A CA 1
ATOM 1492 C C . ALA A 1 192 ? -1.078 19.054 4.811 1.00 79.75 192 ALA A C 1
ATOM 1494 O O . ALA A 1 192 ? -1.082 18.431 5.872 1.00 79.75 192 ALA A O 1
ATOM 1495 N N . VAL A 1 193 ? 0.039 19.385 4.162 1.00 82.31 193 VAL A N 1
ATOM 1496 C CA . VAL A 1 193 ? 1.377 19.074 4.677 1.00 82.31 193 VAL A CA 1
ATOM 1497 C C . VAL A 1 193 ? 1.659 19.971 5.878 1.00 82.31 193 VAL A C 1
ATOM 1499 O O . VAL A 1 193 ? 1.594 21.199 5.754 1.00 82.31 193 VAL A O 1
ATOM 1502 N N . THR A 1 194 ? 1.979 19.385 7.032 1.00 84.19 194 THR A N 1
ATOM 1503 C CA . THR A 1 194 ? 2.261 20.170 8.245 1.00 84.19 194 THR A CA 1
ATOM 1504 C C . THR A 1 194 ? 3.651 20.815 8.202 1.00 84.19 194 THR A C 1
ATOM 1506 O O . THR A 1 194 ? 4.535 20.380 7.461 1.00 84.19 194 THR A O 1
ATOM 1509 N N . SER A 1 195 ? 3.880 21.858 9.007 1.00 83.62 195 SER A N 1
ATOM 1510 C CA . SER A 1 195 ? 5.201 22.498 9.148 1.00 83.62 195 SER A CA 1
ATOM 1511 C C . SER A 1 195 ? 6.289 21.512 9.569 1.00 83.62 195 SER A C 1
ATOM 1513 O O . SER A 1 195 ? 7.425 21.593 9.102 1.00 83.62 195 SER A O 1
ATOM 1515 N N . GLU A 1 196 ? 5.940 20.558 10.426 1.00 80.62 196 GLU A N 1
ATOM 1516 C CA . GLU A 1 196 ? 6.853 19.535 10.924 1.00 80.62 196 GLU A CA 1
ATOM 1517 C C . GLU A 1 196 ? 7.191 18.515 9.833 1.00 80.62 196 GLU A C 1
ATOM 1519 O O . GLU A 1 196 ? 8.352 18.127 9.705 1.00 80.62 196 GLU A O 1
ATOM 1524 N N . GLU A 1 197 ? 6.213 18.125 9.004 1.00 79.19 197 GLU A N 1
ATOM 1525 C CA . GLU A 1 197 ? 6.474 17.293 7.825 1.00 79.19 197 GLU A CA 1
ATOM 1526 C C . GLU A 1 197 ? 7.421 18.003 6.855 1.00 79.19 197 GLU A C 1
ATOM 1528 O O . GLU A 1 197 ? 8.386 17.392 6.397 1.00 79.19 197 GLU A O 1
ATOM 1533 N N . LYS A 1 198 ? 7.205 19.301 6.591 1.00 84.31 198 LYS A N 1
ATOM 1534 C CA . LYS A 1 198 ? 8.101 20.109 5.742 1.00 84.31 198 LYS A CA 1
ATOM 1535 C C . LYS A 1 198 ? 9.528 20.131 6.299 1.00 84.31 198 LYS A C 1
ATOM 1537 O O . LYS A 1 198 ? 10.467 19.819 5.573 1.00 84.31 198 LYS A O 1
ATOM 1542 N N . SER A 1 199 ? 9.687 20.396 7.597 1.00 83.00 199 SER A N 1
ATOM 1543 C CA . SER A 1 199 ? 11.001 20.388 8.254 1.00 83.00 199 SER A CA 1
ATOM 1544 C C . SER A 1 199 ? 11.687 19.020 8.168 1.00 83.00 199 SER A C 1
ATOM 1546 O O . SER A 1 199 ? 12.868 18.949 7.829 1.00 83.00 199 SER A O 1
ATOM 1548 N N . CYS A 1 200 ? 10.959 17.925 8.409 1.00 78.69 200 CYS A N 1
ATOM 1549 C CA . CYS A 1 200 ? 11.494 16.568 8.274 1.00 78.69 200 CYS A CA 1
ATOM 1550 C C . CYS A 1 200 ? 12.016 16.310 6.850 1.00 78.69 200 CYS A C 1
ATOM 1552 O O . CYS A 1 200 ? 13.115 15.784 6.672 1.00 78.69 200 CYS A O 1
ATOM 1554 N N . LEU A 1 201 ? 11.265 16.745 5.836 1.00 76.94 201 LEU A N 1
ATOM 1555 C CA . LEU A 1 201 ? 11.627 16.598 4.427 1.00 76.94 201 LEU A CA 1
ATOM 1556 C C . LEU A 1 201 ? 12.842 17.427 4.018 1.00 76.94 201 LEU A C 1
ATOM 1558 O O . LEU A 1 201 ? 13.661 16.949 3.232 1.00 76.94 201 LEU A O 1
ATOM 1562 N N . ASP A 1 202 ? 12.977 18.639 4.546 1.00 79.00 202 ASP A N 1
ATOM 1563 C CA . ASP A 1 202 ? 14.129 19.502 4.272 1.00 79.00 202 ASP A CA 1
ATOM 1564 C C . ASP A 1 202 ? 15.429 18.920 4.848 1.00 79.00 202 ASP A C 1
ATOM 1566 O O . ASP A 1 202 ? 16.505 19.106 4.277 1.00 79.00 202 ASP A O 1
ATOM 1570 N N . HIS A 1 203 ? 15.333 18.152 5.937 1.00 74.81 203 HIS A N 1
ATOM 1571 C CA . HIS A 1 203 ? 16.467 17.450 6.538 1.00 74.81 203 HIS A CA 1
ATOM 1572 C C . HIS A 1 203 ? 16.815 16.115 5.860 1.00 74.81 203 HIS A C 1
ATOM 1574 O O . HIS A 1 203 ? 17.900 15.574 6.096 1.00 74.81 203 HIS A O 1
ATOM 1580 N N . LEU A 1 204 ? 15.955 15.580 4.986 1.00 72.69 204 LEU A N 1
ATOM 1581 C CA . LEU A 1 204 ? 16.268 14.374 4.222 1.00 72.69 204 LEU A CA 1
ATOM 1582 C C . LEU A 1 204 ? 17.275 14.696 3.108 1.00 72.69 204 LEU A C 1
ATOM 1584 O O . LEU A 1 204 ? 16.910 15.105 2.004 1.00 72.69 204 LEU A O 1
ATOM 1588 N N . ASN A 1 205 ? 18.563 14.441 3.369 1.00 71.38 205 ASN A N 1
ATOM 1589 C CA . ASN A 1 205 ? 19.622 14.481 2.353 1.00 71.38 205 ASN A CA 1
ATOM 1590 C C . ASN A 1 205 ? 19.509 13.290 1.381 1.00 71.38 205 ASN A C 1
ATOM 1592 O O . ASN A 1 205 ? 20.313 12.361 1.407 1.00 71.38 205 ASN A O 1
ATOM 1596 N N . LEU A 1 206 ? 18.466 13.274 0.556 1.00 67.81 206 LEU A N 1
ATOM 1597 C CA . LEU A 1 206 ? 18.114 12.136 -0.295 1.00 67.81 206 LEU A CA 1
ATOM 1598 C C . LEU A 1 206 ? 19.241 11.734 -1.262 1.00 67.81 206 LEU A C 1
ATOM 1600 O O . LEU A 1 206 ? 19.512 10.551 -1.436 1.00 67.81 206 LEU A O 1
ATOM 1604 N N . ALA A 1 207 ? 19.921 12.726 -1.846 1.00 63.28 207 ALA A N 1
ATOM 1605 C CA . ALA A 1 207 ? 21.043 12.502 -2.755 1.00 63.28 207 ALA A CA 1
ATOM 1606 C C . ALA A 1 207 ? 22.232 11.856 -2.030 1.00 63.28 207 ALA A C 1
ATOM 1608 O O . ALA A 1 207 ? 22.785 10.877 -2.520 1.00 63.28 207 ALA A O 1
ATOM 1609 N N . GLY A 1 208 ? 22.572 12.343 -0.829 1.00 66.81 208 GLY A N 1
ATOM 1610 C CA . GLY A 1 208 ? 23.619 11.736 -0.005 1.00 66.81 208 GLY A CA 1
ATOM 1611 C C . GLY A 1 208 ? 23.316 10.282 0.362 1.00 66.81 208 GLY A C 1
ATOM 1612 O O . GLY A 1 208 ? 24.212 9.447 0.292 1.00 66.81 208 GLY A O 1
ATOM 1613 N N . HIS A 1 209 ? 22.056 9.970 0.683 1.00 67.44 209 HIS A N 1
ATOM 1614 C CA . HIS A 1 209 ? 21.635 8.603 1.006 1.00 67.44 209 HIS A CA 1
ATOM 1615 C C . HIS A 1 209 ? 21.715 7.657 -0.202 1.00 67.44 209 HIS A C 1
ATOM 1617 O O . HIS A 1 209 ? 22.143 6.518 -0.071 1.00 67.44 209 HIS A O 1
ATOM 1623 N N . ILE A 1 210 ? 21.325 8.106 -1.392 1.00 63.94 210 ILE A N 1
ATOM 1624 C CA . ILE A 1 210 ? 21.309 7.227 -2.569 1.00 63.94 210 ILE A CA 1
ATOM 1625 C C . ILE A 1 210 ? 22.725 6.984 -3.102 1.00 63.94 210 ILE A C 1
ATOM 1627 O O . ILE A 1 210 ? 23.045 5.858 -3.481 1.00 63.94 210 ILE A O 1
ATOM 1631 N N . CYS A 1 211 ? 23.603 7.993 -3.055 1.00 64.12 211 CYS A N 1
ATOM 1632 C CA . CYS A 1 211 ? 25.013 7.804 -3.396 1.00 64.12 211 CYS A CA 1
ATOM 1633 C C . CYS A 1 211 ? 25.700 6.813 -2.443 1.00 64.12 211 CYS A C 1
ATOM 1635 O O . CYS A 1 211 ? 26.420 5.932 -2.905 1.00 64.12 211 CYS A O 1
ATOM 1637 N N . SER A 1 212 ? 25.437 6.889 -1.130 1.00 67.81 212 SER A N 1
ATOM 1638 C CA . SER A 1 212 ? 26.039 5.945 -0.178 1.00 67.81 212 SER A CA 1
ATOM 1639 C C . SER A 1 212 ? 25.515 4.515 -0.336 1.00 67.81 212 SER A C 1
ATOM 1641 O O . SER A 1 212 ? 26.270 3.571 -0.102 1.00 67.81 212 SER A O 1
ATOM 1643 N N . PHE A 1 213 ? 24.261 4.330 -0.770 1.00 63.16 213 PHE A N 1
ATOM 1644 C CA . PHE A 1 213 ? 23.723 2.998 -1.082 1.00 63.16 213 PHE A CA 1
ATOM 1645 C C . PHE A 1 213 ? 24.466 2.340 -2.238 1.00 63.16 213 PHE A C 1
ATOM 1647 O O . PHE A 1 213 ? 24.762 1.148 -2.195 1.00 63.16 213 PHE A O 1
ATOM 1654 N N . TRP A 1 214 ? 24.794 3.126 -3.261 1.00 63.38 214 TRP A N 1
ATOM 1655 C CA . TRP A 1 214 ? 25.492 2.627 -4.438 1.00 63.38 214 TRP A CA 1
ATOM 1656 C C . TRP A 1 214 ? 26.896 2.104 -4.104 1.00 63.38 214 TRP A C 1
ATOM 1658 O O . TRP A 1 214 ? 27.336 1.095 -4.658 1.00 63.38 214 TRP A O 1
ATOM 1668 N N . ASP A 1 215 ? 27.571 2.757 -3.155 1.00 66.31 215 ASP A N 1
ATOM 1669 C CA . ASP A 1 215 ? 28.896 2.355 -2.681 1.00 66.31 215 ASP A CA 1
ATOM 1670 C C . ASP A 1 215 ? 28.841 1.172 -1.695 1.00 66.31 215 ASP A C 1
ATOM 1672 O O . ASP A 1 215 ? 29.788 0.382 -1.623 1.00 66.31 215 ASP A O 1
ATOM 1676 N N . GLN A 1 216 ? 27.745 1.023 -0.937 1.00 68.31 216 GLN A N 1
ATOM 1677 C CA . GLN A 1 216 ? 27.555 -0.033 0.069 1.00 68.31 216 GLN A CA 1
ATOM 1678 C C . GLN A 1 216 ? 26.112 -0.585 0.079 1.00 68.31 216 GLN A C 1
ATOM 1680 O O . GLN A 1 216 ? 25.342 -0.306 1.003 1.00 68.31 216 GLN A O 1
ATOM 1685 N N . PRO A 1 217 ? 25.742 -1.443 -0.891 1.00 58.00 217 PRO A N 1
ATOM 1686 C CA . PRO A 1 217 ? 24.366 -1.928 -1.057 1.00 58.00 217 PRO A CA 1
ATOM 1687 C C . PRO A 1 217 ? 23.870 -2.865 0.059 1.00 58.00 217 PRO A C 1
ATOM 1689 O O . PRO A 1 217 ? 22.723 -3.299 0.039 1.00 58.00 217 PRO A O 1
ATOM 1692 N N . SER A 1 218 ? 24.721 -3.220 1.028 1.00 58.22 218 SER A N 1
ATOM 1693 C CA . SER A 1 218 ? 24.368 -4.083 2.163 1.00 58.22 218 SER A CA 1
ATOM 1694 C C . SER A 1 218 ? 23.871 -3.329 3.397 1.00 58.22 218 SER A C 1
ATOM 1696 O O . SER A 1 218 ? 23.497 -3.972 4.377 1.00 58.22 218 SER A O 1
ATOM 1698 N N . HIS A 1 219 ? 23.925 -1.996 3.407 1.00 59.59 219 HIS A N 1
ATOM 1699 C CA . HIS A 1 219 ? 23.442 -1.221 4.545 1.00 59.59 219 HIS A CA 1
ATOM 1700 C C . HIS A 1 219 ? 21.924 -1.068 4.447 1.00 59.59 219 HIS A C 1
ATOM 1702 O O . HIS A 1 219 ? 21.447 -0.494 3.481 1.00 59.59 219 HIS A O 1
ATOM 1708 N N . ASP A 1 220 ? 21.181 -1.574 5.436 1.00 58.88 220 ASP A N 1
ATOM 1709 C CA . ASP A 1 220 ? 19.741 -1.325 5.566 1.00 58.88 220 ASP A CA 1
ATOM 1710 C C . ASP A 1 220 ? 19.546 0.181 5.764 1.00 58.88 220 ASP A C 1
ATOM 1712 O O . ASP A 1 220 ? 19.979 0.757 6.776 1.00 58.88 220 ASP A O 1
ATOM 1716 N N . PHE A 1 221 ? 19.007 0.852 4.747 1.00 56.28 221 PHE A N 1
ATOM 1717 C CA . PHE A 1 221 ? 18.778 2.284 4.832 1.00 56.28 221 PHE A CA 1
ATOM 1718 C C . PHE A 1 221 ? 17.726 2.521 5.899 1.00 56.28 221 PHE A C 1
ATOM 1720 O O . PHE A 1 221 ? 16.790 1.748 6.070 1.00 56.28 221 PHE A O 1
ATOM 1727 N N . GLY A 1 222 ? 17.829 3.641 6.610 1.00 59.62 222 GLY A N 1
ATOM 1728 C CA . GLY A 1 222 ? 16.840 4.065 7.598 1.00 59.62 222 GLY A CA 1
ATOM 1729 C C . GLY A 1 222 ? 15.421 4.282 7.041 1.00 59.62 222 GLY A C 1
ATOM 1730 O O . GLY A 1 222 ? 14.675 5.039 7.644 1.00 59.62 222 GLY A O 1
ATOM 1731 N N . SER A 1 223 ? 15.016 3.661 5.928 1.00 63.12 223 SER A N 1
ATOM 1732 C CA . SER A 1 223 ? 13.644 3.540 5.444 1.00 63.12 223 SER A CA 1
ATOM 1733 C C . SER A 1 223 ? 12.712 3.037 6.549 1.00 63.12 223 SER A C 1
ATOM 1735 O O . SER A 1 223 ? 11.645 3.615 6.744 1.00 63.12 223 SER A O 1
ATOM 1737 N N . PHE A 1 224 ? 13.143 2.066 7.363 1.00 66.38 224 PHE A N 1
ATOM 1738 C CA . PHE A 1 224 ? 12.402 1.651 8.556 1.00 66.38 224 PHE A CA 1
ATOM 1739 C C . PHE A 1 224 ? 12.308 2.782 9.593 1.00 66.38 224 PHE A C 1
ATOM 1741 O O . PHE A 1 224 ? 11.237 3.035 10.143 1.00 66.38 224 PHE A O 1
ATOM 1748 N N . SER A 1 225 ? 13.398 3.529 9.807 1.00 76.50 225 SER A N 1
ATOM 1749 C CA . SER A 1 225 ? 13.407 4.713 10.681 1.00 76.50 225 SER A CA 1
ATOM 1750 C C . SER A 1 225 ? 12.464 5.806 10.169 1.00 76.50 225 SER A C 1
ATOM 1752 O O . SER A 1 225 ? 11.717 6.380 10.957 1.00 76.50 225 SER A O 1
ATOM 1754 N N . LEU A 1 226 ? 12.416 6.052 8.857 1.00 75.25 226 LEU A N 1
ATOM 1755 C CA . LEU A 1 226 ? 11.539 7.051 8.255 1.00 75.25 226 LEU A CA 1
ATOM 1756 C C . LEU A 1 226 ? 10.073 6.603 8.264 1.00 75.25 226 LEU A C 1
ATOM 1758 O O . LEU A 1 226 ? 9.208 7.410 8.588 1.00 75.25 226 LEU A O 1
ATOM 1762 N N . LYS A 1 227 ? 9.782 5.323 7.991 1.00 81.25 227 LYS A N 1
ATOM 1763 C CA . LYS A 1 227 ? 8.438 4.743 8.165 1.00 81.25 227 LYS A CA 1
ATOM 1764 C C . LYS A 1 227 ? 7.978 4.894 9.613 1.00 81.25 227 LYS A C 1
ATOM 1766 O O . LYS A 1 227 ? 6.872 5.364 9.848 1.00 81.25 227 LYS A O 1
ATOM 1771 N N . LYS A 1 228 ? 8.840 4.587 10.586 1.00 84.50 228 LYS A N 1
ATOM 1772 C CA . LYS A 1 228 ? 8.553 4.767 12.017 1.00 84.50 228 LYS A CA 1
ATOM 1773 C C . LYS A 1 228 ? 8.331 6.236 12.388 1.00 84.50 228 LYS A C 1
ATOM 1775 O O . LYS A 1 228 ? 7.396 6.545 13.120 1.00 84.50 228 LYS A O 1
ATOM 1780 N N . GLN A 1 229 ? 9.144 7.156 11.864 1.00 81.75 229 GLN A N 1
ATOM 1781 C CA . GLN A 1 229 ? 8.948 8.599 12.050 1.00 81.75 229 GLN A CA 1
ATOM 1782 C C . GLN A 1 229 ? 7.610 9.058 11.464 1.00 81.75 229 GLN A C 1
ATOM 1784 O O . GLN A 1 229 ? 6.834 9.705 12.164 1.00 81.75 229 GLN A O 1
ATOM 1789 N N . ALA A 1 230 ? 7.302 8.669 10.226 1.00 81.88 230 ALA A N 1
ATOM 1790 C CA . ALA A 1 230 ? 6.021 8.947 9.587 1.00 81.88 230 ALA A CA 1
ATOM 1791 C C . ALA A 1 230 ? 4.851 8.394 10.412 1.00 81.88 230 ALA A C 1
ATOM 1793 O O . ALA A 1 230 ? 3.860 9.094 10.623 1.00 81.88 230 ALA A O 1
ATOM 1794 N N . MET A 1 231 ? 4.988 7.181 10.960 1.00 86.31 231 MET A N 1
ATOM 1795 C CA . MET A 1 231 ? 3.960 6.611 11.824 1.00 86.31 231 MET A CA 1
ATOM 1796 C C . MET A 1 231 ? 3.778 7.384 13.122 1.00 86.31 231 MET A C 1
ATOM 1798 O O . MET A 1 231 ? 2.640 7.647 13.508 1.00 86.31 231 MET A O 1
ATOM 1802 N N . ASN A 1 232 ? 4.861 7.816 13.763 1.00 85.88 232 ASN A N 1
ATOM 1803 C CA . ASN A 1 232 ? 4.771 8.677 14.941 1.00 85.88 232 ASN A CA 1
ATOM 1804 C C . ASN A 1 232 ? 4.020 9.982 14.620 1.00 85.88 232 ASN A C 1
ATOM 1806 O O . ASN A 1 232 ? 3.172 10.408 15.403 1.00 85.88 232 ASN A O 1
ATOM 1810 N N . PHE A 1 233 ? 4.248 10.581 13.445 1.00 83.69 233 PHE A N 1
ATOM 1811 C CA . PHE A 1 233 ? 3.492 11.756 12.998 1.00 83.69 233 PHE A CA 1
ATOM 1812 C C . PHE A 1 233 ? 1.996 11.472 12.809 1.00 83.69 233 PHE A C 1
ATOM 1814 O O . PHE A 1 233 ? 1.171 12.249 13.293 1.00 83.69 233 PHE A O 1
ATOM 1821 N N . ILE A 1 234 ? 1.638 10.347 12.187 1.00 85.62 234 ILE A N 1
ATOM 1822 C CA . ILE A 1 234 ? 0.238 9.922 11.986 1.00 85.62 234 ILE A CA 1
ATOM 1823 C C . ILE A 1 234 ? -0.484 9.729 13.319 1.00 85.62 234 ILE A C 1
ATOM 1825 O O . ILE A 1 234 ? -1.612 10.207 13.504 1.00 85.62 234 ILE A O 1
ATOM 1829 N N . VAL A 1 235 ? 0.187 9.088 14.275 1.00 86.50 235 VAL A N 1
ATOM 1830 C CA . VAL A 1 235 ? -0.326 8.877 15.631 1.00 86.50 235 VAL A CA 1
ATOM 1831 C C . VAL A 1 235 ? -0.568 10.218 16.334 1.00 86.50 235 VAL A C 1
ATOM 1833 O O . VAL A 1 235 ? -1.637 10.421 16.922 1.00 86.50 235 VAL A O 1
ATOM 1836 N N . SER A 1 236 ? 0.378 11.156 16.234 1.00 85.38 236 SER A N 1
ATOM 1837 C CA . SER A 1 236 ? 0.369 12.391 17.027 1.00 85.38 236 SER A CA 1
ATOM 1838 C C . SER A 1 236 ? -0.382 13.577 16.401 1.00 85.38 236 SER A C 1
ATOM 1840 O O . SER A 1 236 ? -0.982 14.343 17.148 1.00 85.38 236 SER A O 1
ATOM 1842 N N . HIS A 1 237 ? -0.400 13.746 15.072 1.00 72.94 237 HIS A N 1
ATOM 1843 C CA . HIS A 1 237 ? -0.741 15.045 14.453 1.00 72.94 237 HIS A CA 1
ATOM 1844 C C . HIS A 1 237 ? -1.747 15.000 13.289 1.00 72.94 237 HIS A C 1
ATOM 1846 O O . HIS A 1 237 ? -1.954 16.020 12.640 1.00 72.94 237 HIS A O 1
ATOM 1852 N N . LYS A 1 238 ? -2.402 13.860 13.006 1.00 71.12 238 LYS A N 1
ATOM 1853 C CA . LYS A 1 238 ? -3.311 13.702 11.836 1.00 71.12 238 LYS A CA 1
ATOM 1854 C C . LYS A 1 238 ? -2.649 14.064 10.483 1.00 71.12 238 LYS A C 1
ATOM 1856 O O . LYS A 1 238 ? -3.346 14.342 9.514 1.00 71.12 238 LYS A O 1
ATOM 1861 N N . GLY A 1 239 ? -1.318 14.046 10.430 1.00 76.19 239 GLY A N 1
ATOM 1862 C CA . GLY A 1 239 ? -0.479 14.215 9.241 1.00 76.19 239 GLY A CA 1
ATOM 1863 C C . GLY A 1 239 ? 0.512 13.056 9.153 1.00 76.19 239 GLY A C 1
ATOM 1864 O O . GLY A 1 239 ? 0.424 12.123 9.936 1.00 76.19 239 GLY A O 1
ATOM 1865 N N . GLY A 1 240 ? 1.459 13.066 8.227 1.00 84.69 240 GLY A N 1
ATOM 1866 C CA . GLY A 1 240 ? 2.480 12.016 8.101 1.00 84.69 240 GLY A CA 1
ATOM 1867 C C . GLY A 1 240 ? 2.206 11.018 6.982 1.00 84.69 240 GLY A C 1
ATOM 1868 O O . GLY A 1 240 ? 3.054 10.182 6.687 1.00 84.69 240 GLY A O 1
ATOM 1869 N N . LEU A 1 241 ? 1.060 11.107 6.304 1.00 88.25 241 LEU A N 1
ATOM 1870 C CA . LEU A 1 241 ? 0.758 10.228 5.177 1.00 88.25 241 LEU A CA 1
ATOM 1871 C C . LEU A 1 241 ? 1.630 10.541 3.948 1.00 88.25 241 LEU A C 1
ATOM 1873 O O . LEU A 1 241 ? 2.001 9.630 3.207 1.00 88.25 241 LEU A O 1
ATOM 1877 N N . VAL A 1 242 ? 2.020 11.808 3.768 1.00 89.56 242 VAL A N 1
ATOM 1878 C CA . VAL A 1 242 ? 2.999 12.206 2.746 1.00 89.56 242 VAL A CA 1
ATOM 1879 C C . VAL A 1 242 ? 4.383 11.662 3.094 1.00 89.56 242 VAL A C 1
ATOM 1881 O O . VAL A 1 242 ? 5.030 11.064 2.234 1.00 89.56 242 VAL A O 1
ATOM 1884 N N . LEU A 1 243 ? 4.803 11.777 4.361 1.00 87.56 243 LEU A N 1
ATOM 1885 C CA . LEU A 1 243 ? 6.045 11.163 4.846 1.00 87.56 243 LEU A CA 1
ATOM 1886 C C . LEU A 1 243 ? 6.036 9.638 4.683 1.00 87.56 243 LEU A C 1
ATOM 1888 O O . LEU A 1 243 ? 7.032 9.065 4.251 1.00 87.56 243 LEU A O 1
ATOM 1892 N N . LEU A 1 244 ? 4.914 8.977 4.981 1.00 89.50 244 LEU A N 1
ATOM 1893 C CA . LEU A 1 244 ? 4.769 7.529 4.834 1.00 89.50 244 LEU A CA 1
ATOM 1894 C C . LEU A 1 244 ? 4.867 7.119 3.362 1.00 89.50 244 LEU A C 1
ATOM 1896 O O . LEU A 1 244 ? 5.590 6.180 3.032 1.00 89.50 244 LEU A O 1
ATOM 1900 N N . SER A 1 245 ? 4.200 7.862 2.474 1.00 90.56 245 SER A N 1
ATOM 1901 C CA . SER A 1 245 ? 4.310 7.679 1.026 1.00 90.56 245 SER A CA 1
ATOM 1902 C C . SER A 1 245 ? 5.746 7.862 0.542 1.00 90.56 245 SER A C 1
ATOM 1904 O O . SER A 1 245 ? 6.240 7.057 -0.246 1.00 90.56 245 SER A O 1
ATOM 1906 N N . LEU A 1 246 ? 6.450 8.886 1.029 1.00 88.62 246 LEU A N 1
ATOM 1907 C CA . LEU A 1 246 ? 7.855 9.101 0.698 1.00 88.62 246 LEU A CA 1
ATOM 1908 C C . LEU A 1 246 ? 8.728 7.934 1.172 1.00 88.62 246 LEU A C 1
ATOM 1910 O O . LEU A 1 246 ? 9.531 7.417 0.397 1.00 88.62 246 LEU A O 1
ATOM 1914 N N . ALA A 1 247 ? 8.554 7.499 2.419 1.00 88.00 247 ALA A N 1
ATOM 1915 C CA . ALA A 1 247 ? 9.297 6.382 2.988 1.00 88.00 247 ALA A CA 1
ATOM 1916 C C . ALA A 1 247 ? 9.067 5.084 2.202 1.00 88.00 247 ALA A C 1
ATOM 1918 O O . ALA A 1 247 ? 9.998 4.303 2.000 1.00 88.00 247 ALA A O 1
ATOM 1919 N N . GLN A 1 248 ? 7.845 4.872 1.707 1.00 89.88 248 GLN A N 1
ATOM 1920 C CA . GLN A 1 248 ? 7.531 3.744 0.841 1.00 89.88 248 GLN A CA 1
ATOM 1921 C C . GLN A 1 248 ? 8.236 3.844 -0.517 1.00 89.88 248 GLN A C 1
ATOM 1923 O O . GLN A 1 248 ? 8.858 2.871 -0.936 1.00 89.88 248 GLN A O 1
ATOM 1928 N N . HIS A 1 249 ? 8.201 4.996 -1.196 1.00 89.88 249 HIS A N 1
ATOM 1929 C CA . HIS A 1 249 ? 8.905 5.149 -2.479 1.00 89.88 249 HIS A CA 1
ATOM 1930 C C . HIS A 1 249 ? 10.424 5.061 -2.340 1.00 89.88 249 HIS A C 1
ATOM 1932 O O . HIS A 1 249 ? 11.066 4.540 -3.244 1.00 89.88 249 HIS A O 1
ATOM 1938 N N . LEU A 1 250 ? 10.993 5.499 -1.215 1.00 85.75 250 LEU A N 1
ATOM 1939 C CA . LEU A 1 250 ? 12.412 5.303 -0.906 1.00 85.75 250 LEU A CA 1
ATOM 1940 C C . LEU A 1 250 ? 12.768 3.823 -0.748 1.00 85.75 250 LEU A C 1
ATOM 1942 O O . LEU A 1 250 ? 13.741 3.370 -1.338 1.00 85.75 250 LEU A O 1
ATOM 1946 N N . SER A 1 251 ? 11.952 3.061 -0.018 1.00 87.06 251 SER A N 1
ATOM 1947 C CA . SER A 1 251 ? 12.139 1.612 0.130 1.00 87.06 251 SER A CA 1
ATOM 1948 C C . SER A 1 251 ? 12.022 0.879 -1.215 1.00 87.06 251 SER A C 1
ATOM 1950 O O . SER A 1 251 ? 12.802 -0.024 -1.507 1.00 87.06 251 SER A O 1
ATOM 1952 N N . LEU A 1 252 ? 11.091 1.301 -2.077 1.00 88.25 252 LEU A N 1
ATOM 1953 C CA . LEU A 1 252 ? 10.940 0.739 -3.424 1.00 88.25 252 LEU A CA 1
ATOM 1954 C C . LEU A 1 252 ? 12.082 1.153 -4.363 1.00 88.25 252 LEU A C 1
ATOM 1956 O O . LEU A 1 252 ? 12.475 0.371 -5.223 1.00 88.25 252 LEU A O 1
ATOM 1960 N N . LEU A 1 253 ? 12.625 2.361 -4.201 1.00 86.12 253 LEU A N 1
ATOM 1961 C CA . LEU A 1 253 ? 13.808 2.818 -4.927 1.00 86.12 253 LEU A CA 1
ATOM 1962 C C . LEU A 1 253 ? 15.043 1.995 -4.546 1.00 86.12 253 LEU A C 1
ATOM 1964 O O . LEU A 1 253 ? 15.782 1.577 -5.429 1.00 86.12 253 LEU A O 1
ATOM 1968 N N . GLU A 1 254 ? 15.241 1.735 -3.255 1.00 83.44 254 GLU A N 1
ATOM 1969 C CA . GLU A 1 254 ? 16.325 0.889 -2.745 1.00 83.44 254 GLU A CA 1
ATOM 1970 C C . GLU A 1 254 ? 16.262 -0.519 -3.358 1.00 83.44 254 GLU A C 1
ATOM 1972 O O . GLU A 1 254 ? 17.249 -1.001 -3.917 1.00 83.44 254 GLU A O 1
ATOM 1977 N N . ALA A 1 255 ? 15.076 -1.137 -3.354 1.00 86.19 255 ALA A N 1
ATOM 1978 C CA . ALA A 1 255 ? 14.853 -2.431 -3.998 1.00 86.19 255 ALA A CA 1
ATOM 1979 C C . ALA A 1 255 ? 15.131 -2.387 -5.513 1.00 86.19 255 ALA A C 1
ATOM 1981 O O . ALA A 1 255 ? 15.835 -3.249 -6.031 1.00 86.19 255 ALA A O 1
ATOM 1982 N N . ALA A 1 256 ? 14.647 -1.360 -6.219 1.00 86.06 256 ALA A N 1
ATOM 1983 C CA . ALA A 1 256 ? 14.870 -1.211 -7.658 1.00 86.06 256 ALA A CA 1
ATOM 1984 C C . ALA A 1 256 ? 16.355 -1.012 -8.012 1.00 86.06 256 ALA A C 1
ATOM 1986 O O . ALA A 1 256 ? 16.847 -1.579 -8.986 1.00 86.06 256 ALA A O 1
ATOM 1987 N N . VAL A 1 257 ? 17.091 -0.231 -7.215 1.00 82.19 257 VAL A N 1
ATOM 1988 C CA . VAL A 1 257 ? 18.537 -0.044 -7.398 1.00 82.19 257 VAL A CA 1
ATOM 1989 C C . VAL A 1 257 ? 19.287 -1.346 -7.116 1.00 82.19 257 VAL A C 1
ATOM 1991 O O . VAL A 1 257 ? 20.213 -1.680 -7.853 1.00 82.19 257 VAL A O 1
ATOM 1994 N N . LYS A 1 258 ? 18.875 -2.119 -6.106 1.00 83.75 258 LYS A N 1
ATOM 1995 C CA . LYS A 1 258 ? 19.446 -3.444 -5.845 1.00 83.75 258 LYS A CA 1
ATOM 1996 C C . LYS A 1 258 ? 19.239 -4.392 -7.031 1.00 83.75 258 LYS A C 1
ATOM 1998 O O . LYS A 1 258 ? 20.216 -4.967 -7.508 1.00 83.75 258 LYS A O 1
ATOM 2003 N N . ASP A 1 259 ? 18.018 -4.487 -7.553 1.00 84.25 259 ASP A N 1
ATOM 2004 C CA . ASP A 1 259 ? 17.693 -5.317 -8.722 1.00 84.25 259 ASP A CA 1
ATOM 2005 C C . ASP A 1 259 ? 18.514 -4.902 -9.957 1.00 84.25 259 ASP A C 1
ATOM 2007 O O . ASP A 1 259 ? 19.038 -5.753 -10.686 1.00 84.25 259 ASP A O 1
ATOM 2011 N N . LEU A 1 260 ? 18.686 -3.592 -10.171 1.00 82.12 260 LEU A N 1
ATOM 2012 C CA . LEU A 1 260 ? 19.531 -3.035 -11.228 1.00 82.12 260 LEU A CA 1
ATOM 2013 C C . LEU A 1 260 ? 21.013 -3.407 -11.037 1.00 82.12 260 LEU A C 1
ATOM 2015 O O . LEU A 1 260 ? 21.693 -3.784 -11.995 1.00 82.12 260 LEU A O 1
ATOM 2019 N N . CYS A 1 261 ? 21.523 -3.339 -9.808 1.00 77.75 261 CYS A N 1
ATOM 2020 C CA . CYS A 1 261 ? 22.888 -3.737 -9.457 1.00 77.75 261 CYS A CA 1
ATOM 2021 C C . CYS A 1 261 ? 23.139 -5.235 -9.690 1.00 77.75 261 CYS A C 1
ATOM 2023 O O . CYS A 1 261 ? 24.201 -5.613 -10.188 1.00 77.75 261 CYS A O 1
ATOM 2025 N N . GLU A 1 262 ? 22.165 -6.089 -9.377 1.00 82.69 262 GLU A N 1
ATOM 2026 C CA . GLU A 1 262 ? 22.243 -7.534 -9.620 1.00 82.69 262 GLU A CA 1
ATOM 2027 C C . GLU A 1 262 ? 22.249 -7.853 -11.126 1.00 82.69 262 GLU A C 1
ATOM 2029 O O . GLU A 1 262 ? 23.065 -8.660 -11.588 1.00 82.69 262 GLU A O 1
ATOM 2034 N N . HIS A 1 263 ? 21.429 -7.150 -11.916 1.00 76.69 263 HIS A N 1
ATOM 2035 C CA . HIS A 1 263 ? 21.415 -7.268 -13.381 1.00 76.69 263 HIS A CA 1
ATOM 2036 C C . HIS A 1 263 ? 22.697 -6.742 -14.044 1.00 76.69 263 HIS A C 1
ATOM 2038 O O . HIS A 1 263 ? 23.113 -7.252 -15.083 1.00 76.69 263 HIS A O 1
ATOM 2044 N N . THR A 1 264 ? 23.352 -5.749 -13.440 1.00 69.69 264 THR A N 1
ATOM 2045 C CA . THR A 1 264 ? 24.608 -5.149 -13.929 1.00 69.69 264 THR A CA 1
ATOM 2046 C C . THR A 1 264 ? 25.863 -5.853 -13.417 1.00 69.69 264 THR A C 1
ATOM 2048 O O . THR A 1 264 ? 26.967 -5.315 -13.509 1.00 69.69 264 THR A O 1
ATOM 2051 N N . SER A 1 265 ? 25.754 -7.112 -12.983 1.00 58.34 265 SER A N 1
ATOM 2052 C CA . SER A 1 265 ? 26.905 -8.008 -12.768 1.00 58.34 265 SER A CA 1
ATOM 2053 C C . SER A 1 265 ? 27.796 -8.207 -14.025 1.00 58.34 265 SER A C 1
ATOM 2055 O O . SER A 1 265 ? 28.814 -8.899 -13.978 1.00 58.34 265 SER A O 1
ATOM 2057 N N . LEU A 1 266 ? 27.500 -7.506 -15.127 1.00 46.78 266 LEU A N 1
ATOM 2058 C CA . LEU A 1 266 ? 28.353 -7.272 -16.288 1.00 46.78 266 LEU A CA 1
ATOM 2059 C C . LEU A 1 266 ? 29.164 -5.945 -16.196 1.00 46.78 266 LEU A C 1
ATOM 2061 O O . LEU A 1 266 ? 28.743 -4.882 -16.632 1.00 46.78 266 LEU A O 1
ATOM 2065 N N . ARG A 1 267 ? 30.405 -6.085 -15.708 1.00 52.66 267 ARG A N 1
ATOM 2066 C CA . ARG A 1 267 ? 31.686 -5.663 -16.335 1.00 52.66 267 ARG A CA 1
ATOM 2067 C C . ARG A 1 267 ? 32.217 -4.214 -16.377 1.00 52.66 267 ARG A C 1
ATOM 2069 O O . ARG A 1 267 ? 33.428 -4.126 -16.568 1.00 52.66 267 ARG A O 1
ATOM 2076 N N . GLU A 1 268 ? 31.491 -3.123 -16.119 1.00 63.62 268 GLU A N 1
ATOM 2077 C CA . GLU A 1 268 ? 32.113 -1.775 -16.213 1.00 63.62 268 GLU A CA 1
ATOM 2078 C C . GLU A 1 268 ? 31.799 -0.803 -15.058 1.00 63.62 268 GLU A C 1
ATOM 2080 O O . GLU A 1 268 ? 30.659 -0.427 -14.798 1.00 63.62 268 GLU A O 1
ATOM 2085 N N . VAL A 1 269 ? 32.859 -0.358 -14.369 1.00 70.12 269 VAL A N 1
ATOM 2086 C CA . VAL A 1 269 ? 32.815 0.650 -13.289 1.00 70.12 269 VAL A CA 1
ATOM 2087 C C . VAL A 1 269 ? 32.307 2.008 -13.799 1.00 70.12 269 VAL A C 1
ATOM 2089 O O . VAL A 1 269 ? 31.661 2.739 -13.051 1.00 70.12 269 VAL A O 1
ATOM 2092 N N . SER A 1 270 ? 32.559 2.329 -15.072 1.00 71.31 270 SER A N 1
ATOM 2093 C CA . SER A 1 270 ? 32.089 3.547 -15.749 1.00 71.31 270 SER A CA 1
ATOM 2094 C C . SER A 1 270 ? 30.564 3.639 -15.767 1.00 71.31 270 SER A C 1
ATOM 2096 O O . SER A 1 270 ? 30.019 4.624 -15.275 1.00 71.31 270 SER A O 1
ATOM 2098 N N . LEU A 1 271 ? 29.874 2.591 -16.228 1.00 72.56 271 LEU A N 1
ATOM 2099 C CA . LEU A 1 271 ? 28.412 2.586 -16.340 1.00 72.56 271 LEU A CA 1
ATOM 2100 C C . LEU A 1 271 ? 27.730 2.741 -14.972 1.00 72.56 271 LEU A C 1
ATOM 2102 O O . LEU A 1 271 ? 26.743 3.459 -14.835 1.00 72.56 271 LEU A O 1
ATOM 2106 N N . LYS A 1 272 ? 28.288 2.113 -13.930 1.00 71.50 272 LYS A N 1
ATOM 2107 C CA . LYS A 1 272 ? 27.796 2.271 -12.553 1.00 71.50 272 LYS A CA 1
ATOM 2108 C C . LYS A 1 272 ? 27.843 3.724 -12.090 1.00 71.50 272 LYS A C 1
ATOM 2110 O O . LYS A 1 272 ? 26.878 4.206 -11.504 1.00 71.50 272 LYS A O 1
ATOM 2115 N N . LYS A 1 273 ? 28.954 4.411 -12.360 1.00 75.81 273 LYS A N 1
ATOM 2116 C CA . LYS A 1 273 ? 29.118 5.821 -12.010 1.00 75.81 273 LYS A CA 1
ATOM 2117 C C . LYS A 1 273 ? 28.157 6.707 -12.802 1.00 75.81 273 LYS A C 1
ATOM 2119 O O . LYS A 1 273 ? 27.527 7.573 -12.212 1.00 75.81 273 LYS A O 1
ATOM 2124 N N . GLU A 1 274 ? 27.995 6.458 -14.099 1.00 75.06 274 GLU A N 1
ATOM 2125 C CA . GLU A 1 274 ? 27.068 7.219 -14.946 1.00 75.06 274 GLU A CA 1
ATOM 2126 C C . GLU A 1 274 ? 25.616 7.102 -14.472 1.00 75.06 274 GLU A C 1
ATOM 2128 O O . GLU A 1 274 ? 24.915 8.111 -14.394 1.00 75.06 274 GLU A O 1
ATOM 2133 N N . ILE A 1 275 ? 25.169 5.901 -14.087 1.00 74.06 275 ILE A N 1
ATOM 2134 C CA . ILE A 1 275 ? 23.820 5.705 -13.539 1.00 74.06 275 ILE A CA 1
ATOM 2135 C C . ILE A 1 275 ? 23.671 6.421 -12.189 1.00 74.06 275 ILE A C 1
ATOM 2137 O O . ILE A 1 275 ? 22.659 7.084 -11.963 1.00 74.06 275 ILE A O 1
ATOM 2141 N N . ALA A 1 276 ? 24.666 6.325 -11.303 1.00 74.56 276 ALA A N 1
ATOM 2142 C CA . ALA A 1 276 ? 24.639 7.012 -10.013 1.00 74.56 276 ALA A CA 1
ATOM 2143 C C . ALA A 1 276 ? 24.591 8.544 -10.178 1.00 74.56 276 ALA A C 1
ATOM 2145 O O . ALA A 1 276 ? 23.740 9.205 -9.576 1.00 74.56 276 ALA A O 1
ATOM 2146 N N . ASP A 1 277 ? 25.440 9.101 -11.047 1.00 76.19 277 ASP A N 1
ATOM 2147 C CA . ASP A 1 277 ? 25.483 10.531 -11.370 1.00 76.19 277 ASP A CA 1
ATOM 2148 C C . ASP A 1 277 ? 24.156 10.994 -12.000 1.00 76.19 277 ASP A C 1
ATOM 2150 O O . ASP A 1 277 ? 23.630 12.064 -11.664 1.00 76.19 277 ASP A O 1
ATOM 2154 N N . PHE A 1 278 ? 23.565 10.168 -12.869 1.00 75.81 278 PHE A N 1
ATOM 2155 C CA . PHE A 1 278 ? 22.248 10.416 -13.447 1.00 75.81 278 PHE A CA 1
ATOM 2156 C C . PHE A 1 278 ? 21.152 10.448 -12.373 1.00 75.81 278 PHE A C 1
ATOM 2158 O O . PHE A 1 278 ? 20.379 11.405 -12.324 1.00 75.81 278 PHE A O 1
ATOM 2165 N N . ILE A 1 279 ? 21.097 9.454 -11.481 1.00 73.81 279 ILE A N 1
ATOM 2166 C CA . ILE A 1 279 ? 20.113 9.389 -10.389 1.00 73.81 279 ILE A CA 1
ATOM 2167 C C . ILE A 1 279 ? 20.241 10.614 -9.475 1.00 73.81 279 ILE A C 1
ATOM 2169 O O . ILE A 1 279 ? 19.241 11.277 -9.183 1.00 73.81 279 ILE A O 1
ATOM 2173 N N . ALA A 1 280 ? 21.464 10.962 -9.066 1.00 74.44 280 ALA A N 1
ATOM 2174 C CA . ALA A 1 280 ? 21.735 12.143 -8.248 1.00 74.44 280 ALA A CA 1
ATOM 2175 C C . ALA A 1 280 ? 21.271 13.436 -8.944 1.00 74.44 280 ALA A C 1
ATOM 2177 O O . ALA A 1 280 ? 20.673 14.322 -8.323 1.00 74.44 280 ALA A O 1
ATOM 2178 N N . THR A 1 281 ? 21.480 13.525 -10.258 1.00 75.44 281 THR A N 1
ATOM 2179 C CA . THR A 1 281 ? 21.010 14.648 -11.075 1.00 75.44 281 THR A CA 1
ATOM 2180 C C . THR A 1 281 ? 19.480 14.681 -11.168 1.00 75.44 281 THR A C 1
ATOM 2182 O O . THR A 1 281 ? 18.877 15.738 -10.987 1.00 75.44 281 THR A O 1
ATOM 2185 N N . ALA A 1 282 ? 18.824 13.542 -11.385 1.00 70.94 282 ALA A N 1
ATOM 2186 C CA . ALA A 1 282 ? 17.368 13.442 -11.493 1.00 70.94 282 ALA A CA 1
ATOM 2187 C C . ALA A 1 282 ? 16.648 13.809 -10.183 1.00 70.94 282 ALA A C 1
ATOM 2189 O O . ALA A 1 282 ? 15.563 14.380 -10.211 1.00 70.94 282 ALA A O 1
ATOM 2190 N N . LEU A 1 283 ? 17.269 13.545 -9.031 1.00 69.50 283 LEU A N 1
ATOM 2191 C CA . LEU A 1 283 ? 16.752 13.919 -7.707 1.00 69.50 283 LEU A CA 1
ATOM 2192 C C . LEU A 1 283 ? 16.880 15.411 -7.376 1.00 69.50 283 LEU A C 1
ATOM 2194 O O . LEU A 1 283 ? 16.226 15.901 -6.449 1.00 69.50 283 LEU A O 1
ATOM 2198 N N . THR A 1 284 ? 17.773 16.113 -8.075 1.00 71.94 284 THR A N 1
ATOM 2199 C CA . THR A 1 284 ? 18.048 17.541 -7.864 1.00 71.94 284 THR A CA 1
ATOM 2200 C C . THR A 1 284 ? 17.392 18.429 -8.921 1.00 71.94 284 THR A C 1
ATOM 2202 O O . THR A 1 284 ? 17.123 19.598 -8.641 1.00 71.94 284 THR A O 1
ATOM 2205 N N . ARG A 1 285 ? 17.104 17.889 -10.111 1.00 68.94 285 ARG A N 1
ATOM 2206 C CA . ARG A 1 285 ? 16.423 18.573 -11.221 1.00 68.94 285 ARG 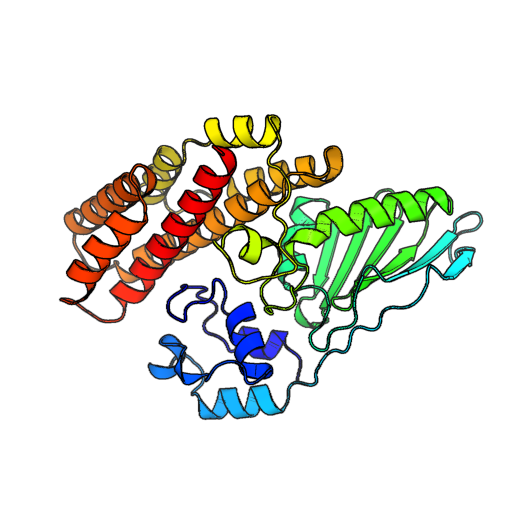A CA 1
ATOM 2207 C C . ARG A 1 285 ? 14.928 18.233 -11.283 1.00 68.94 285 ARG A C 1
ATOM 2209 O O . ARG A 1 285 ? 14.435 17.381 -10.555 1.00 68.94 285 ARG A O 1
ATOM 2216 N N . ASN A 1 286 ? 14.203 18.914 -12.174 1.00 69.06 286 ASN A N 1
ATOM 2217 C CA . ASN A 1 286 ? 12.825 18.556 -12.512 1.00 69.06 286 ASN A CA 1
ATOM 2218 C C . ASN A 1 286 ? 12.801 17.133 -13.109 1.00 69.06 286 ASN A C 1
ATOM 2220 O O . ASN A 1 286 ? 13.465 16.868 -14.116 1.00 69.06 286 ASN A O 1
ATOM 2224 N N . ALA A 1 287 ? 12.054 16.230 -12.470 1.00 64.56 287 ALA A N 1
ATOM 2225 C CA . ALA A 1 287 ? 12.029 14.805 -12.789 1.00 64.56 287 ALA A CA 1
ATOM 2226 C C . ALA A 1 287 ? 11.507 14.510 -14.204 1.00 64.56 287 ALA A C 1
ATOM 2228 O O . ALA A 1 287 ? 11.926 13.526 -14.812 1.00 64.56 287 ALA A O 1
ATOM 2229 N N . ASP A 1 288 ? 10.658 15.379 -14.757 1.00 69.50 288 ASP A N 1
ATOM 2230 C CA . ASP A 1 288 ? 10.083 15.184 -16.090 1.00 69.50 288 ASP A CA 1
ATOM 2231 C C . ASP A 1 288 ? 11.132 15.360 -17.201 1.00 69.50 288 ASP A C 1
ATOM 2233 O O . ASP A 1 288 ? 11.121 14.633 -18.194 1.00 69.50 288 ASP A O 1
ATOM 2237 N N . ALA A 1 289 ? 12.098 16.268 -17.014 1.00 70.06 289 ALA A N 1
ATOM 2238 C CA . ALA A 1 289 ? 13.203 16.448 -17.958 1.00 70.06 289 ALA A CA 1
ATOM 2239 C C . ALA A 1 289 ? 14.140 15.227 -17.957 1.00 70.06 289 ALA A C 1
ATOM 2241 O O . ALA A 1 289 ? 14.472 14.697 -19.014 1.00 70.06 289 ALA A O 1
ATOM 2242 N N . ALA A 1 290 ? 14.489 14.726 -16.766 1.00 64.38 290 ALA A N 1
ATOM 2243 C CA . ALA A 1 290 ? 15.309 13.523 -16.619 1.00 64.38 290 ALA A CA 1
ATOM 2244 C C . ALA A 1 290 ? 14.612 12.273 -17.185 1.00 64.38 290 ALA A C 1
ATOM 2246 O O . ALA A 1 290 ? 15.268 11.413 -17.772 1.00 64.38 290 ALA A O 1
ATOM 2247 N N . TYR A 1 291 ? 13.285 12.183 -17.051 1.00 69.00 291 TYR A N 1
ATOM 2248 C CA . TYR A 1 291 ? 12.480 11.113 -17.639 1.00 69.00 291 TYR A CA 1
ATOM 2249 C C . TYR A 1 291 ? 12.540 11.119 -19.173 1.00 69.00 291 TYR A C 1
ATOM 2251 O O . TYR A 1 291 ? 12.709 10.061 -19.783 1.00 69.00 291 TYR A O 1
ATOM 2259 N N . HIS A 1 292 ? 12.434 12.294 -19.801 1.00 70.56 292 HIS A N 1
ATOM 2260 C CA . HIS A 1 292 ? 12.509 12.423 -21.258 1.00 70.56 292 HIS A CA 1
ATOM 2261 C C . HIS A 1 292 ? 13.888 12.055 -21.815 1.00 70.56 292 HIS A C 1
ATOM 2263 O O . HIS A 1 292 ? 13.955 11.236 -22.735 1.00 70.56 292 HIS A O 1
ATOM 2269 N N . ASP A 1 293 ? 14.962 12.595 -21.231 1.00 66.69 293 ASP A N 1
ATOM 2270 C CA . ASP A 1 293 ? 16.343 12.304 -21.645 1.00 66.69 293 ASP A CA 1
ATOM 2271 C C . ASP A 1 293 ? 16.648 10.807 -21.525 1.00 66.69 293 ASP A C 1
ATOM 2273 O O . ASP A 1 293 ? 17.237 10.186 -22.419 1.00 66.69 293 ASP A O 1
ATOM 2277 N N . LEU A 1 294 ? 16.161 10.196 -20.444 1.00 65.44 294 LEU A N 1
ATOM 2278 C CA . LEU A 1 294 ? 16.290 8.771 -20.240 1.00 65.44 294 LEU A CA 1
ATOM 2279 C C . LEU A 1 294 ? 15.496 7.988 -21.284 1.00 65.44 294 LEU A C 1
ATOM 2281 O O . LEU A 1 294 ? 16.074 7.117 -21.914 1.00 65.44 294 LEU A O 1
ATOM 2285 N N . CYS A 1 295 ? 14.219 8.296 -21.525 1.00 64.00 295 CYS A N 1
ATOM 2286 C CA . CYS A 1 295 ? 13.432 7.602 -22.548 1.00 64.00 295 CYS A CA 1
ATOM 2287 C C . CYS A 1 295 ? 14.121 7.631 -23.921 1.00 64.00 295 CYS A C 1
ATOM 2289 O O . CYS A 1 295 ? 14.093 6.622 -24.619 1.00 64.00 295 CYS A O 1
ATOM 2291 N N . SER A 1 296 ? 14.790 8.730 -24.293 1.00 63.75 296 SER A N 1
ATOM 2292 C CA . SER A 1 296 ? 15.596 8.777 -25.523 1.00 63.75 296 SER A CA 1
ATOM 2293 C C . SER A 1 296 ? 16.840 7.882 -25.483 1.00 63.75 296 SER A C 1
ATOM 2295 O O . SER A 1 296 ? 17.141 7.228 -26.480 1.00 63.75 296 SER A O 1
ATOM 2297 N N . PHE A 1 297 ? 17.527 7.802 -24.341 1.00 59.16 297 PHE A N 1
ATOM 2298 C CA . PHE A 1 297 ? 18.663 6.899 -24.125 1.00 59.16 297 PHE A CA 1
ATOM 2299 C C . PHE A 1 297 ? 18.229 5.423 -24.039 1.00 59.16 297 PHE A C 1
ATOM 2301 O O . PHE A 1 297 ? 18.958 4.538 -24.481 1.00 59.16 297 PHE A O 1
ATOM 2308 N N . LEU A 1 298 ? 17.020 5.142 -23.524 1.00 58.34 298 LEU A N 1
ATOM 2309 C CA . LEU A 1 298 ? 16.476 3.791 -23.360 1.00 58.34 298 LEU A CA 1
ATOM 2310 C C . LEU A 1 298 ? 15.972 3.155 -24.665 1.00 58.34 298 LEU A C 1
ATOM 2312 O O . LEU A 1 298 ? 15.588 1.990 -24.685 1.00 58.34 298 LEU A O 1
ATOM 2316 N N . LEU A 1 299 ? 15.925 3.898 -25.767 1.00 55.09 299 LEU A N 1
ATOM 2317 C CA . LEU A 1 299 ? 15.461 3.369 -27.051 1.00 55.09 299 LEU A CA 1
ATOM 2318 C C . LEU A 1 299 ? 16.575 2.663 -27.852 1.00 55.09 299 LEU A C 1
ATOM 2320 O O . LEU A 1 299 ? 16.313 2.244 -28.978 1.00 55.09 299 LEU A O 1
ATOM 2324 N N . GLN A 1 300 ? 17.795 2.526 -27.307 1.00 56.16 300 GLN A N 1
ATOM 2325 C CA . GLN A 1 300 ? 18.990 2.110 -28.067 1.00 56.16 300 GLN A CA 1
ATOM 2326 C C . GLN A 1 300 ? 19.664 0.776 -27.627 1.00 56.16 300 GLN A C 1
ATOM 2328 O O . GLN A 1 300 ? 20.421 0.223 -28.416 1.00 56.16 300 GLN A O 1
ATOM 2333 N N . GLU A 1 301 ? 19.369 0.204 -26.451 1.00 55.38 301 GLU A N 1
ATOM 2334 C CA . GLU A 1 301 ? 20.059 -0.957 -25.821 1.00 55.38 301 GLU A CA 1
ATOM 2335 C C . GLU A 1 301 ? 19.099 -2.106 -25.381 1.00 55.38 301 GLU A C 1
ATOM 2337 O O . GLU A 1 301 ? 17.949 -2.202 -25.815 1.00 55.38 301 GLU A O 1
ATOM 2342 N N . GLN A 1 302 ? 19.571 -3.056 -24.557 1.00 61.66 302 GLN A N 1
ATOM 2343 C CA . GLN A 1 302 ? 18.878 -4.317 -24.248 1.00 61.66 302 GLN A CA 1
ATOM 2344 C C . GLN A 1 302 ? 17.577 -4.204 -23.409 1.00 61.66 302 GLN A C 1
ATOM 2346 O O . GLN A 1 302 ? 17.535 -3.484 -22.410 1.00 61.66 302 GLN A O 1
ATOM 2351 N N . PRO A 1 303 ? 16.541 -5.035 -23.680 1.00 68.31 303 PRO A N 1
ATOM 2352 C CA . PRO A 1 303 ? 15.199 -4.880 -23.094 1.00 68.31 303 PRO A CA 1
ATOM 2353 C C . PRO A 1 303 ? 15.040 -5.148 -21.588 1.00 68.31 303 PRO A C 1
ATOM 2355 O O . PRO A 1 303 ? 13.996 -4.797 -21.038 1.00 68.31 303 PRO A O 1
ATOM 2358 N N . SER A 1 304 ? 15.966 -5.848 -20.923 1.00 72.69 304 SER A N 1
ATOM 2359 C CA . SER A 1 304 ? 15.833 -6.224 -19.500 1.00 72.69 304 SER A CA 1
ATOM 2360 C C . SER A 1 304 ? 16.396 -5.156 -18.562 1.00 72.69 304 SER A C 1
ATOM 2362 O O . SER A 1 304 ? 15.691 -4.721 -17.654 1.00 72.69 304 SER A O 1
ATOM 2364 N N . PHE A 1 305 ? 17.612 -4.671 -18.830 1.00 76.44 305 PHE A N 1
ATOM 2365 C CA . PHE A 1 305 ? 18.268 -3.588 -18.083 1.00 76.44 305 PHE A CA 1
ATOM 2366 C C . PHE A 1 305 ? 17.385 -2.334 -17.993 1.00 76.44 305 PHE A C 1
ATOM 2368 O O . PHE A 1 305 ? 17.240 -1.728 -16.932 1.00 76.44 305 PHE A O 1
ATOM 2375 N N . TYR A 1 306 ? 16.702 -2.002 -19.086 1.00 77.56 306 TYR A N 1
ATOM 2376 C CA . TYR A 1 306 ? 15.800 -0.859 -19.149 1.00 77.56 306 TYR A CA 1
ATOM 2377 C C . TYR A 1 306 ? 14.585 -0.937 -18.241 1.00 77.56 306 TYR A C 1
ATOM 2379 O O . TYR A 1 306 ? 14.098 0.102 -17.803 1.00 77.56 306 TYR A O 1
ATOM 2387 N N . ARG A 1 307 ? 14.103 -2.137 -17.917 1.00 81.19 307 ARG A N 1
ATOM 2388 C CA . ARG A 1 307 ? 12.963 -2.273 -17.003 1.00 81.19 307 ARG A CA 1
ATOM 2389 C C . ARG A 1 307 ? 13.363 -1.919 -15.583 1.00 81.19 307 ARG A C 1
ATOM 2391 O O . ARG A 1 307 ? 12.613 -1.223 -14.902 1.00 81.19 307 ARG A O 1
ATOM 2398 N N . GLU A 1 308 ? 14.538 -2.380 -15.167 1.00 84.19 308 GLU A N 1
ATOM 2399 C CA . GLU A 1 308 ? 15.058 -2.106 -13.829 1.00 84.19 308 GLU A CA 1
ATOM 2400 C C . GLU A 1 308 ? 15.437 -0.627 -13.699 1.00 84.19 308 GLU A C 1
ATOM 2402 O O . GLU A 1 308 ? 15.040 0.033 -12.739 1.00 84.19 308 GLU A O 1
ATOM 2407 N N . LEU A 1 309 ? 16.074 -0.049 -14.725 1.00 81.81 309 LEU A N 1
ATOM 2408 C CA . LEU A 1 309 ? 16.370 1.383 -14.751 1.00 81.81 309 LEU A CA 1
ATOM 2409 C C . LEU A 1 309 ? 15.089 2.233 -14.748 1.00 81.81 309 LEU A C 1
ATOM 2411 O O . LEU A 1 309 ? 14.985 3.179 -13.971 1.00 81.81 309 LEU A O 1
ATOM 2415 N N . TYR A 1 310 ? 14.074 1.873 -15.538 1.00 84.25 310 TYR A N 1
ATOM 2416 C CA . TYR A 1 310 ? 12.784 2.567 -15.516 1.00 84.25 310 TYR A CA 1
ATOM 2417 C C . TYR A 1 310 ? 12.152 2.544 -14.119 1.00 84.25 310 TYR A C 1
ATOM 2419 O O . TYR A 1 310 ? 11.640 3.569 -13.672 1.00 84.25 310 TYR A O 1
ATOM 2427 N N . SER A 1 311 ? 12.214 1.409 -13.412 1.00 87.06 311 SER A N 1
ATOM 2428 C CA . SER A 1 311 ? 11.701 1.295 -12.040 1.00 87.06 311 SER A CA 1
ATOM 2429 C C . SER A 1 311 ? 12.351 2.331 -11.116 1.00 87.06 311 SER A C 1
ATOM 2431 O O . SER A 1 311 ? 11.653 3.062 -10.412 1.00 87.06 311 SER A O 1
ATOM 2433 N N . VAL A 1 312 ? 13.678 2.482 -11.194 1.00 85.94 312 VAL A N 1
ATOM 2434 C CA . VAL A 1 312 ? 14.438 3.496 -10.445 1.00 85.94 312 VAL A CA 1
ATOM 2435 C C . VAL A 1 312 ? 13.954 4.915 -10.771 1.00 85.94 312 VAL A C 1
ATOM 2437 O O . VAL A 1 312 ? 13.611 5.672 -9.858 1.00 85.94 312 VAL A O 1
ATOM 2440 N N . ILE A 1 313 ? 13.862 5.281 -12.055 1.00 83.31 313 ILE A N 1
ATOM 2441 C CA . ILE A 1 313 ? 13.413 6.628 -12.456 1.00 83.31 313 ILE A CA 1
ATOM 2442 C C . ILE A 1 313 ? 11.979 6.897 -12.030 1.00 83.31 313 ILE A C 1
ATOM 2444 O O . ILE A 1 313 ? 11.682 7.979 -11.522 1.00 83.31 313 ILE A O 1
ATOM 2448 N N . PHE A 1 314 ? 11.094 5.920 -12.196 1.00 87.75 314 PHE A N 1
ATOM 2449 C CA . PHE A 1 314 ? 9.709 6.050 -11.783 1.00 87.75 314 PHE A CA 1
ATOM 2450 C C . PHE A 1 31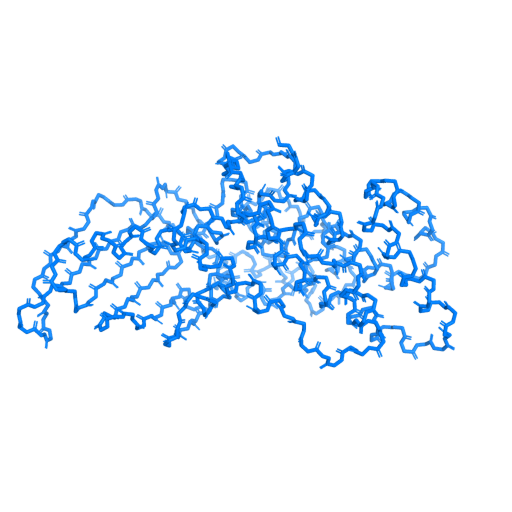4 ? 9.616 6.414 -10.295 1.00 87.75 314 PHE A C 1
ATOM 2452 O O . PHE A 1 314 ? 8.889 7.339 -9.929 1.00 87.75 314 PHE A O 1
ATOM 2459 N N . ARG A 1 315 ? 10.408 5.764 -9.432 1.00 89.56 315 ARG A N 1
ATOM 2460 C CA . ARG A 1 315 ? 10.448 6.091 -7.997 1.00 89.56 315 ARG A CA 1
ATOM 2461 C C . ARG A 1 315 ? 11.022 7.471 -7.718 1.00 89.56 315 ARG A C 1
ATOM 2463 O O . ARG A 1 315 ? 10.445 8.197 -6.911 1.00 89.56 315 ARG A O 1
ATOM 2470 N N . ILE A 1 316 ? 12.080 7.872 -8.418 1.00 84.38 316 ILE A N 1
ATOM 2471 C CA . ILE A 1 316 ? 12.637 9.231 -8.326 1.00 84.38 316 ILE A CA 1
ATOM 2472 C C . ILE A 1 316 ? 11.578 10.280 -8.679 1.00 84.38 316 ILE A C 1
ATOM 2474 O O . ILE A 1 316 ? 11.413 11.251 -7.939 1.00 84.38 316 ILE A O 1
ATOM 2478 N N . GLN A 1 317 ? 10.812 10.064 -9.751 1.00 85.94 317 GLN A N 1
ATOM 2479 C CA . GLN A 1 317 ? 9.737 10.968 -10.153 1.00 85.94 317 GLN A CA 1
ATOM 2480 C C . GLN A 1 317 ? 8.674 11.085 -9.057 1.00 85.94 317 GLN A C 1
ATOM 2482 O O . GLN A 1 317 ? 8.323 12.197 -8.667 1.00 85.94 317 GLN A O 1
ATOM 2487 N N . LYS A 1 318 ? 8.214 9.960 -8.490 1.00 89.62 318 LYS A N 1
ATOM 2488 C CA . LYS A 1 318 ? 7.230 9.972 -7.392 1.00 89.62 318 LYS A CA 1
ATOM 2489 C C . LYS A 1 318 ? 7.748 10.686 -6.148 1.00 89.62 318 LYS A C 1
ATOM 2491 O O . LYS A 1 318 ? 7.008 11.459 -5.542 1.00 89.62 318 LYS A O 1
ATOM 2496 N N . ILE A 1 319 ? 9.013 10.478 -5.793 1.00 86.94 319 ILE A N 1
ATOM 2497 C CA . ILE A 1 319 ? 9.655 11.194 -4.687 1.00 86.94 319 ILE A CA 1
ATOM 2498 C C . ILE A 1 319 ? 9.700 12.699 -4.974 1.00 86.94 319 ILE A C 1
ATOM 2500 O O . ILE A 1 319 ? 9.356 13.494 -4.099 1.00 86.94 319 ILE A O 1
ATOM 2504 N N . SER A 1 320 ? 10.072 13.099 -6.191 1.00 84.00 320 SER A N 1
ATOM 2505 C CA . SER A 1 320 ? 10.115 14.508 -6.588 1.00 84.00 320 SER A CA 1
ATOM 2506 C C . SER A 1 320 ? 8.736 15.169 -6.494 1.00 84.00 320 SER A C 1
ATOM 2508 O O . SER A 1 320 ? 8.592 16.194 -5.827 1.00 84.00 320 SER A O 1
ATOM 2510 N N . THR A 1 321 ? 7.692 14.522 -7.029 1.00 85.88 321 THR A N 1
ATOM 2511 C CA . THR A 1 321 ? 6.302 14.997 -6.927 1.00 85.88 321 THR A CA 1
ATOM 2512 C C . THR A 1 321 ? 5.864 15.190 -5.473 1.00 85.88 321 THR A C 1
ATOM 2514 O O . THR A 1 321 ? 5.228 16.192 -5.143 1.00 85.88 321 THR A O 1
ATOM 2517 N N . LEU A 1 322 ? 6.210 14.258 -4.579 1.00 86.94 322 LEU A N 1
ATOM 2518 C CA . LEU A 1 322 ? 5.900 14.391 -3.153 1.00 86.94 322 LEU A CA 1
ATOM 2519 C C . LEU A 1 322 ? 6.629 15.587 -2.526 1.00 86.94 322 LEU A C 1
ATOM 2521 O O . LEU A 1 322 ? 6.021 16.334 -1.765 1.00 86.94 322 LEU A O 1
ATOM 2525 N N . ARG A 1 323 ? 7.900 15.821 -2.875 1.00 84.31 323 ARG A N 1
ATOM 2526 C CA . ARG A 1 323 ? 8.664 16.977 -2.372 1.00 84.31 323 ARG A CA 1
ATOM 2527 C C . ARG A 1 323 ? 8.085 18.305 -2.844 1.00 84.31 323 ARG A C 1
ATOM 2529 O O . ARG A 1 323 ? 7.993 19.238 -2.051 1.00 84.31 323 ARG A O 1
ATOM 2536 N N . GLU A 1 324 ? 7.696 18.404 -4.111 1.00 83.81 324 GLU A N 1
ATOM 2537 C CA . GLU A 1 324 ? 7.066 19.612 -4.657 1.00 83.81 324 GLU A CA 1
ATOM 2538 C C . GLU A 1 324 ? 5.749 19.928 -3.948 1.00 83.81 324 GLU A C 1
ATOM 2540 O O . GLU A 1 324 ? 5.520 21.076 -3.566 1.00 83.81 324 GLU A O 1
ATOM 2545 N N . ARG A 1 325 ? 4.936 18.902 -3.664 1.00 82.25 325 ARG A N 1
ATOM 2546 C CA . ARG A 1 325 ? 3.708 19.051 -2.866 1.00 82.25 325 ARG A CA 1
ATOM 2547 C C . ARG A 1 325 ? 3.963 19.608 -1.472 1.00 82.25 325 ARG A C 1
ATOM 2549 O O . ARG A 1 325 ? 3.126 20.335 -0.957 1.00 82.25 325 ARG A O 1
ATOM 2556 N N . CYS A 1 326 ? 5.101 19.291 -0.867 1.00 80.75 326 CYS A N 1
ATOM 2557 C CA . CYS A 1 326 ? 5.461 19.819 0.445 1.00 80.75 326 CYS A CA 1
ATOM 2558 C C . CYS A 1 326 ? 5.993 21.253 0.399 1.00 80.75 326 CYS A C 1
ATOM 2560 O O . CYS A 1 326 ? 5.962 21.944 1.416 1.00 80.75 326 CYS A O 1
ATOM 2562 N N . ARG A 1 327 ? 6.468 21.720 -0.760 1.00 80.50 327 ARG A N 1
ATOM 2563 C CA . ARG A 1 327 ? 6.915 23.107 -0.947 1.00 80.50 327 ARG A CA 1
ATOM 2564 C C . ARG A 1 327 ? 5.759 24.072 -1.208 1.00 80.50 327 ARG A C 1
ATOM 2566 O O . ARG A 1 327 ? 5.878 25.227 -0.809 1.00 80.50 327 ARG A O 1
ATOM 2573 N N . GLY A 1 328 ? 4.687 23.598 -1.849 1.00 74.75 328 GLY A N 1
ATOM 2574 C CA . GLY A 1 328 ? 3.414 24.322 -1.986 1.00 74.75 328 GLY A CA 1
ATOM 2575 C C . GLY A 1 328 ? 2.743 24.590 -0.644 1.00 74.75 328 GLY A C 1
ATOM 2576 O O . GLY A 1 328 ? 2.105 25.654 -0.534 1.00 74.75 328 GLY A O 1
#

Secondary structure (DSSP, 8-state):
--HHHHHHHS-----STTS-S-HHHHHHHHHTTSS-GGG-HHHHTT-SS-HHHHHHHHHTPPPBPBPP--S-EEEE-TTSTT-EEEEEE--SS-BSB-SB-TTHHHHHHHH-SSEEEETTTTEEEEEETTEEEEEETTSEEEEEEESSHHHHHHHHHHHHHHGGGGBBPTTSSBHHHHHTSSS--TT--PPPPPHHHHHHHHH--HHHHHHHHHH-TTS--THHHHHHHHHHHHHHHS--HHHHHHHHHHHHHHHHHHHHHHHT-SS-HHHHHHHHHHHHHHHHS-HHHHHHHHHHHTTSS-TTHHHHHHHHHHHHHHHHHHHHHHH-